Protein 2X4L (pdb70)

B-factor: mean 16.79, std 8.05, range [2.88, 61.53]

CATH classification: 3.40.50.1980 (+1 more: 3.40.50.1980)

Solvent-accessible surface area: 13478 Å² total; per-residue (Å²): 154,8,67,16,123,4,41,85,37,66,61,14,152,44,142,102,64,7,57,28,4,0,0,4,0,8,2,0,0,0,0,79,6,11,69,10,90,4,73,0,0,0,0,10,0,40,56,214,130,51,139,63,9,74,6,0,20,87,12,72,26,136,134,15,35,50,10,11,71,84,143,12,108,12,83,36,153,95,0,43,80,31,63,14,48,0,2,0,0,11,2,39,55,128,88,9,62,35,54,2,11,6,106,140,13,101,89,121,4,66,174,69,11,52,21,0,0,0,5,7,44,77,60,70,0,49,79,0,0,91,47,0,51,74,0,0,96,38,16,57,11,105,6,195,34,159,135,6,59,71,16,71,61,44,2,68,164,3,7,50,85,0,120,53,5,6,156,74,42,85,72,2,54,0,6,1,2,17,1,22,106,119,55,2,54,0,14,1,6,66,14,9,4,1,0,31,21,6,97,63,10,46,6,57,13,17,66,5,65,108,92,31,3,143,104,40,67,7,63,61,11,53,8,48,24,131,57,5,87,95,41,70,7,0,0,3,3,0,2,24,51,67,99,21,52,58,37,105,94,12,109,59,39,34,6,104,113,12,48,1,34,136,43,65,21,35,44,54,14,16,21,19,13,14,3,0,9,55,37,0,17,59,25,0,45,60,2,0,95,15,2,66,110,6,143,126,51,48

Organism: Streptomyces coelicolor (strain ATCC BAA-471 / A3(2) / M145) (NCBI:txid100226)

Sequence (298 aa):
PWSFKDDRGTTVKLDKVPANIVAFTGVAAALFDYGVEVKGVFGPTTTKDGKPDVQAGDLDVDKVTVLGNEWGKLNVEKYASLAPEVLITTTFDTAGTLWSVPEESKDKVAKLAPSVAISVFDRQLTQPLQRMWELAESLGADMKAKKVTDAKAAFDKAAARLRAAAKAKPEIRVLAGSASPDLFYVSGTNLSVDLEYFKALGVNFVEPSEDAKKATGGWFESLSWENVDKYPADVIIMDDRASTIQPADITEGTWKQLPAVKAGQVIARSPEPILSYDKCTPLLDNLAEAIENAKKVG

InterPro domains:
  IPR002491 ABC transporter periplasmic binding domain [PF01497] (86-319)
  IPR002491 ABC transporter periplasmic binding domain [PS50983] (70-346)
  IPR051313 Bacterial iron-siderophore binding [PTHR30532] (12-347)

Radius of gyration: 19.44 Å; Cα contacts (8 Å, |Δi|>4): 644; chains: 1; bounding box: 51×38×52 Å

Structure (mmCIF, N/CA/C/O backbone):
data_2X4L
#
_entry.id   2X4L
#
_cell.length_a   51.840
_cell.length_b   57.540
_cell.length_c   102.970
_cell.angle_alpha   90.00
_cell.angle_beta   90.00
_cell.angle_gamma   90.00
#
_symmetry.space_group_name_H-M   'P 21 21 21'
#
loop_
_entity.id
_entity.type
_entity.pdbx_description
1 polymer 'FERRIC-SIDEROPHORE RECEPTOR PROTEIN'
2 water water
#
loop_
_atom_site.group_PDB
_atom_site.id
_atom_site.type_symbol
_atom_site.label_atom_id
_atom_site.label_alt_id
_atom_site.label_comp_id
_atom_site.label_asym_id
_atom_site.label_entity_id
_atom_site.label_seq_id
_atom_site.pdbx_PDB_ins_code
_atom_site.Cartn_x
_atom_site.Cartn_y
_atom_site.Cartn_z
_atom_site.occupancy
_atom_site.B_iso_or_equiv
_atom_site.auth_seq_id
_atom_site.auth_comp_id
_atom_site.auth_asym_id
_atom_site.auth_atom_id
_atom_site.pdbx_PDB_model_num
ATOM 1 N N . PRO A 1 28 ? -8.046 20.551 32.850 1.00 27.66 52 PRO A N 1
ATOM 2 C CA . PRO A 1 28 ? -6.652 20.322 33.315 1.00 26.60 52 PRO A CA 1
ATOM 3 C C . PRO A 1 28 ? -5.673 20.368 32.169 1.00 22.85 52 PRO A C 1
ATOM 4 O O . PRO A 1 28 ? -6.027 20.081 31.007 1.00 24.44 52 PRO A O 1
ATOM 8 N N . TRP A 1 29 ? -4.434 20.672 32.514 1.00 19.73 53 TRP A N 1
ATOM 9 C CA . TRP A 1 29 ? -3.383 20.773 31.523 1.00 19.67 53 TRP A CA 1
AT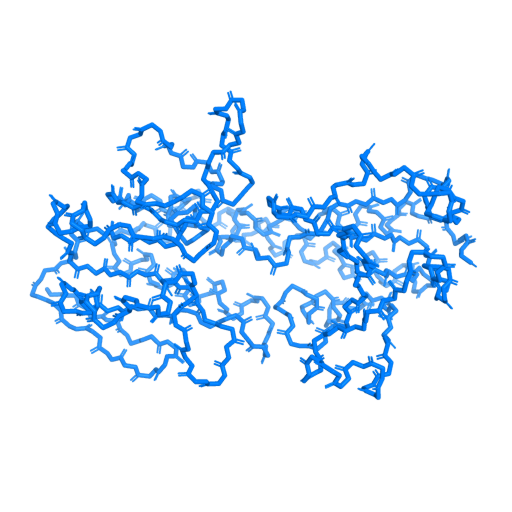OM 10 C C . TRP A 1 29 ? -2.223 19.908 31.916 1.00 19.53 53 TRP A C 1
ATOM 11 O O . TRP A 1 29 ? -1.806 19.933 33.099 1.00 21.11 53 TRP A O 1
ATOM 22 N N . SER A 1 30 ? -1.664 19.177 30.942 1.00 18.31 54 SER A N 1
ATOM 23 C CA . SER A 1 30 ? -0.532 18.277 31.201 1.00 17.97 54 SER A CA 1
ATOM 24 C C . SER A 1 30 ? 0.484 18.465 30.056 1.00 17.81 54 SER A C 1
ATOM 25 O O . SER A 1 30 ? 0.118 18.590 28.858 1.00 17.72 54 SER A O 1
ATOM 28 N N . PHE A 1 31 ? 1.770 18.459 30.372 1.00 17.30 55 PHE A N 1
ATOM 29 C CA . PHE A 1 31 ? 2.778 18.389 29.324 1.00 17.66 55 PHE A CA 1
ATOM 30 C C . PHE A 1 31 ? 4.006 17.641 29.809 1.00 17.92 55 PHE A C 1
ATOM 31 O O . PHE A 1 31 ? 4.571 17.976 30.861 1.00 17.72 55 PHE A O 1
ATOM 39 N N . LYS A 1 32 ? 4.495 16.701 29.028 1.00 18.66 56 LYS A N 1
ATOM 40 C CA . LYS A 1 32 ? 5.710 15.973 29.364 1.00 18.79 56 LYS A CA 1
ATOM 41 C C . LYS A 1 32 ? 6.860 16.624 28.550 1.00 16.66 56 LYS A C 1
ATOM 42 O O . LYS A 1 32 ? 6.823 16.594 27.331 1.00 18.24 56 LYS A O 1
ATOM 48 N N . ASP A 1 33 ? 7.824 17.229 29.220 1.00 16.89 57 ASP A N 1
ATOM 49 C CA . ASP A 1 33 ? 8.889 17.917 28.494 1.00 14.32 57 ASP A CA 1
ATOM 50 C C . ASP A 1 33 ? 10.095 17.050 28.104 1.00 16.49 57 ASP A C 1
ATOM 51 O O . ASP A 1 33 ? 10.030 15.790 28.230 1.00 16.47 57 ASP A O 1
ATOM 56 N N . ASP A 1 34 ? 11.146 17.669 27.610 1.00 16.12 58 ASP A N 1
ATOM 57 C CA . ASP A 1 34 ? 12.272 16.894 27.035 1.00 16.06 58 ASP A CA 1
ATOM 58 C C . ASP A 1 34 ? 13.288 16.451 28.063 1.00 16.28 58 ASP A C 1
ATOM 59 O O . ASP A 1 34 ? 14.345 15.803 27.692 1.00 18.67 58 ASP A O 1
ATOM 64 N N . ARG A 1 35 ? 12.998 16.737 29.339 1.00 16.92 59 ARG A N 1
ATOM 65 C CA . ARG A 1 35 ? 13.733 16.132 30.415 1.00 17.26 59 ARG A CA 1
ATOM 66 C C . ARG A 1 35 ? 12.956 14.893 30.838 1.00 17.51 59 ARG A C 1
ATOM 67 O O . ARG A 1 35 ? 13.325 14.240 31.789 1.00 20.28 59 ARG A O 1
ATOM 75 N N . GLY A 1 36 ? 11.784 14.627 30.242 1.00 18.44 60 GLY A N 1
ATOM 76 C CA . GLY A 1 36 ? 10.987 13.452 30.675 1.00 19.52 60 GLY A CA 1
ATOM 77 C C . GLY A 1 36 ? 10.058 13.734 31.887 1.00 20.84 60 GLY A C 1
ATOM 78 O O . GLY A 1 36 ? 9.397 12.815 32.433 1.00 22.90 60 GLY A O 1
ATOM 79 N N . THR A 1 37 ? 9.947 15.002 32.272 1.00 21.72 61 THR A N 1
ATOM 80 C CA . THR A 1 37 ? 9.097 15.315 33.396 1.00 23.79 61 THR A CA 1
ATOM 81 C C . THR A 1 37 ? 7.729 15.815 32.942 1.00 23.71 61 THR A C 1
ATOM 82 O O . THR A 1 37 ? 7.596 16.596 32.009 1.00 22.70 61 THR A O 1
ATOM 86 N N . THR A 1 38 ? 6.693 15.344 33.622 1.00 23.04 62 THR A N 1
ATOM 87 C CA . THR A 1 38 ? 5.335 15.669 33.244 1.00 22.74 62 THR A CA 1
ATOM 88 C C . THR A 1 38 ? 4.808 16.669 34.227 1.00 22.30 62 THR A C 1
ATOM 89 O O . THR A 1 38 ? 4.661 16.365 35.448 1.00 24.73 62 THR A O 1
ATOM 93 N N . VAL A 1 39 ? 4.490 17.844 33.728 1.00 20.02 63 VAL A N 1
ATOM 94 C CA . VAL A 1 39 ? 3.847 18.847 34.580 1.00 20.49 63 VAL A CA 1
ATOM 95 C C . VAL A 1 39 ? 2.350 18.728 34.401 1.00 19.55 63 VAL A C 1
ATOM 96 O O . VAL A 1 39 ? 1.877 18.698 33.268 1.00 20.38 63 VAL A O 1
ATOM 100 N N . LYS A 1 40 ? 1.606 18.669 35.504 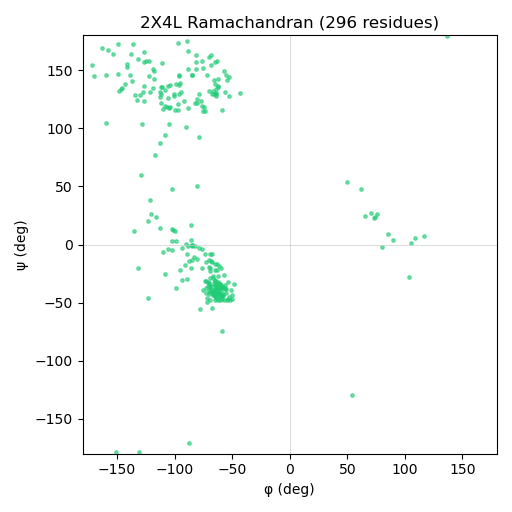1.00 20.45 64 LYS A N 1
ATOM 101 C CA . LYS A 1 40 ? 0.139 18.582 35.481 1.00 23.19 64 LYS A CA 1
ATOM 102 C C . LYS A 1 40 ? -0.442 19.681 36.336 1.00 23.98 64 LYS A C 1
ATOM 103 O O . LYS A 1 40 ? -0.134 19.746 37.531 1.00 24.40 64 LYS A O 1
ATOM 109 N N . LEU A 1 41 ? -1.306 20.528 35.765 1.00 22.68 65 LEU A N 1
ATOM 110 C CA . LEU A 1 41 ? -1.966 21.626 36.549 1.00 22.93 65 LEU A CA 1
ATOM 111 C C . LEU A 1 41 ? -3.437 21.473 36.383 1.00 25.15 65 LEU A C 1
ATOM 112 O O . LEU A 1 41 ? -3.914 20.866 35.428 1.00 23.49 65 LEU A O 1
ATOM 117 N N . ASP A 1 42 ? -4.184 22.032 37.311 1.00 25.34 66 ASP A N 1
ATOM 118 C CA . ASP A 1 42 ? -5.615 21.831 37.268 1.00 25.76 66 ASP A CA 1
ATOM 119 C C . ASP A 1 42 ? -6.233 22.702 36.179 1.00 25.45 66 ASP A C 1
ATOM 120 O O . ASP A 1 42 ? -7.382 22.461 35.758 1.00 26.57 66 ASP A O 1
ATOM 125 N N . LYS A 1 43 ? -5.513 23.750 35.756 1.00 23.63 67 LYS A N 1
ATOM 126 C CA . LYS A 1 43 ? -6.025 24.562 34.664 1.00 24.62 67 LYS A CA 1
ATOM 127 C C . LYS A 1 43 ? -4.869 24.868 33.771 1.00 23.28 67 LYS A C 1
ATOM 128 O O . LYS A 1 43 ? -3.735 24.790 34.242 1.00 23.75 67 LYS A O 1
ATOM 134 N N . VAL A 1 44 ? -5.153 25.319 32.544 1.00 23.41 68 VAL A N 1
ATOM 135 C CA . VAL A 1 44 ? -4.113 25.752 31.623 1.00 22.96 68 VAL A CA 1
ATOM 136 C C . VAL A 1 44 ? -3.471 26.996 32.217 1.00 22.75 68 VAL A C 1
ATOM 137 O O . VAL A 1 44 ? -4.179 27.947 32.585 1.00 22.46 68 VAL A O 1
ATOM 141 N N . PRO A 1 45 ? -2.127 27.035 32.317 1.00 21.45 69 PRO A N 1
ATOM 142 C CA . PRO A 1 45 ? -1.517 28.253 32.988 1.00 20.33 69 PRO A CA 1
ATOM 143 C C . PRO A 1 45 ? -1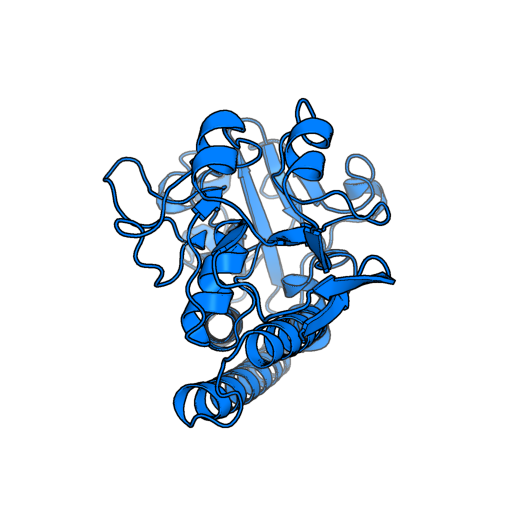.781 29.527 32.215 1.00 20.04 69 PRO A C 1
ATOM 144 O O . PRO A 1 45 ? -1.556 29.576 31.002 1.00 23.87 69 PRO A O 1
ATOM 148 N N . ALA A 1 46 ? -2.262 30.519 32.921 1.00 20.79 70 ALA A N 1
ATOM 149 C CA . ALA A 1 46 ? -2.539 31.815 32.434 1.00 21.83 70 ALA A CA 1
ATOM 150 C C . ALA A 1 46 ? -1.273 32.660 32.587 1.00 19.41 70 ALA A C 1
ATOM 151 O O . ALA A 1 46 ? -1.099 33.617 31.818 1.00 21.09 70 ALA A O 1
ATOM 153 N N . ASN A 1 47 ? -0.430 32.362 33.605 1.00 13.51 71 ASN A N 1
ATOM 154 C CA . ASN A 1 47 ? 0.769 33.259 33.899 1.00 12.50 71 ASN A CA 1
ATOM 155 C C . ASN A 1 47 ? 2.032 32.519 33.588 1.00 12.03 71 ASN A C 1
ATOM 156 O O . ASN A 1 47 ? 2.630 31.863 34.458 1.00 13.99 71 ASN A O 1
ATOM 161 N N . ILE A 1 48 ? 2.466 32.605 32.333 1.00 10.41 72 ILE A N 1
ATOM 162 C CA . ILE A 1 48 ? 3.589 31.894 31.835 1.00 11.36 72 ILE A CA 1
ATOM 163 C C . ILE A 1 48 ? 4.807 32.833 31.895 1.00 9.47 72 ILE A C 1
ATOM 164 O O . ILE A 1 48 ? 4.691 34.034 31.552 1.00 10.85 72 ILE A O 1
ATOM 169 N N . VAL A 1 49 ? 5.927 32.300 32.330 1.00 9.71 73 VAL A N 1
ATOM 170 C CA . VAL A 1 49 ? 7.198 33.014 32.192 1.00 9.84 73 VAL A CA 1
ATOM 171 C C . VAL A 1 49 ? 8.117 32.207 31.340 1.00 10.09 73 VAL A C 1
ATOM 172 O O . VAL A 1 49 ? 8.173 30.990 31.498 1.00 11.66 73 VAL A O 1
ATOM 176 N N . ALA A 1 50 ? 8.775 32.839 30.398 1.00 8.71 74 ALA A N 1
ATOM 177 C CA . ALA A 1 50 ? 9.623 32.065 29.485 1.00 9.43 74 ALA A CA 1
ATOM 178 C C . ALA A 1 50 ? 10.933 32.763 29.132 1.00 8.39 74 ALA A C 1
ATOM 179 O O . ALA A 1 50 ? 10.991 34.010 29.092 1.00 10.06 74 ALA A O 1
ATOM 181 N N . PHE A 1 51 ? 11.936 31.996 28.759 1.00 7.87 75 PHE A N 1
ATOM 182 C CA . PHE A 1 51 ? 13.112 32.551 28.148 1.00 7.24 75 PHE A CA 1
ATOM 183 C C . PHE A 1 51 ? 12.601 33.377 26.935 1.00 8.31 75 PHE A C 1
ATOM 184 O O . PHE A 1 51 ? 11.678 32.954 26.239 1.00 9.27 75 PHE A O 1
ATOM 192 N N . THR A 1 52 ? 13.262 34.535 26.714 1.00 8.23 76 THR A N 1
ATOM 193 C CA . THR A 1 52 ? 12.751 35.421 25.674 1.00 8.29 76 THR A CA 1
ATOM 194 C C . THR A 1 52 ? 12.502 34.662 24.354 1.00 9.03 76 THR A C 1
ATOM 195 O O . THR A 1 52 ? 11.484 34.872 23.712 1.00 8.58 76 THR A O 1
ATOM 199 N N . GLY A 1 53 ? 13.465 33.824 23.910 1.00 7.42 77 GLY A N 1
ATOM 200 C CA . GLY A 1 53 ? 13.307 33.149 22.595 1.00 8.08 77 GLY A CA 1
ATOM 201 C C . GLY A 1 53 ? 12.137 32.185 22.594 1.00 8.85 77 GLY A C 1
ATOM 202 O O . GLY A 1 53 ? 11.558 31.944 21.501 1.00 10.06 77 GLY A O 1
ATOM 203 N N . VAL A 1 54 ? 11.838 31.581 23.726 1.00 7.90 78 VAL A N 1
ATOM 204 C CA . VAL A 1 54 ? 10.667 30.694 23.841 1.00 8.79 78 VAL A CA 1
ATOM 205 C C . VAL A 1 54 ? 9.375 31.511 23.847 1.00 9.91 78 VAL A C 1
ATOM 206 O O . VAL A 1 54 ? 8.395 31.235 23.110 1.00 10.26 78 VAL A O 1
ATOM 210 N N . ALA A 1 55 ? 9.373 32.656 24.573 1.00 10.14 79 ALA A N 1
ATOM 211 C CA . ALA A 1 55 ? 8.175 33.568 24.485 1.00 10.01 79 ALA A CA 1
ATOM 212 C C . ALA A 1 55 ? 7.965 34.016 23.042 1.00 10.42 79 ALA A C 1
ATOM 213 O O . ALA A 1 55 ? 6.800 34.118 22.592 1.00 11.21 79 ALA A O 1
ATOM 215 N N . ALA A 1 56 ? 9.055 34.275 22.293 1.00 9.03 80 ALA A N 1
ATOM 216 C CA . ALA A 1 56 ? 8.924 34.757 20.909 1.00 10.38 80 ALA A CA 1
ATOM 217 C C . ALA A 1 56 ? 8.213 33.670 20.085 1.00 11.07 80 ALA A C 1
ATOM 218 O O . ALA A 1 56 ? 7.311 33.960 19.223 1.00 11.83 80 ALA A O 1
ATOM 220 N N . ALA A 1 57 ? 8.610 32.406 20.327 1.00 11.49 81 ALA A N 1
ATOM 221 C CA . ALA A 1 57 ? 7.954 31.277 19.573 1.00 11.18 81 ALA A CA 1
ATOM 222 C C . ALA A 1 57 ? 6.479 31.148 19.936 1.00 12.34 81 ALA A C 1
ATOM 223 O O . ALA A 1 57 ? 5.615 31.069 19.024 1.00 13.17 81 ALA A O 1
ATOM 225 N N . LEU A 1 58 ? 6.208 31.167 21.232 1.00 11.30 82 LEU A N 1
ATOM 226 C CA . LEU A 1 58 ? 4.812 31.023 21.670 1.00 12.95 82 LEU A CA 1
ATOM 227 C C . LEU A 1 58 ? 3.966 32.177 21.125 1.00 14.75 82 LEU A C 1
ATOM 228 O O . LEU A 1 58 ? 2.801 31.922 20.724 1.00 15.20 82 LEU A O 1
ATOM 233 N N . PHE A 1 59 ? 4.509 33.404 21.053 1.00 13.83 83 PHE A N 1
ATOM 234 C CA . PHE A 1 59 ? 3.785 34.544 20.487 1.00 13.63 83 PHE A CA 1
ATOM 235 C C . PHE A 1 59 ? 3.289 34.239 19.052 1.00 15.07 83 PHE A C 1
ATOM 236 O O . PHE A 1 59 ? 2.134 34.645 18.682 1.00 16.51 83 PHE A O 1
ATOM 244 N N . ASP A 1 60 ? 4.131 33.596 18.233 1.00 14.79 84 ASP A N 1
ATOM 245 C CA . ASP A 1 60 ? 3.710 33.317 16.852 1.00 14.74 84 ASP A CA 1
ATOM 246 C C . ASP A 1 60 ? 2.562 32.286 16.744 1.00 17.08 84 ASP A C 1
ATOM 247 O O . ASP A 1 60 ? 1.953 32.112 15.657 1.00 18.48 84 ASP A O 1
ATOM 252 N N . TYR A 1 61 ? 2.330 31.570 17.848 1.00 16.09 85 TYR A N 1
ATOM 253 C CA . TYR A 1 61 ? 1.145 30.686 17.951 1.00 17.92 85 TYR A CA 1
ATOM 254 C C . TYR A 1 61 ? 0.052 31.302 18.784 1.00 19.66 85 TYR A C 1
ATOM 255 O O . TYR A 1 61 ? -0.837 30.590 19.162 1.00 22.43 85 TYR A O 1
ATOM 264 N N . GLY A 1 62 ? 0.141 32.599 19.078 1.00 19.16 86 GLY A N 1
ATOM 265 C CA . GLY A 1 62 ? -0.898 33.315 19.800 1.00 20.14 86 GLY A CA 1
ATOM 266 C C . GLY A 1 62 ? -1.015 32.955 21.246 1.00 19.68 86 GLY A C 1
ATOM 267 O O . GLY A 1 62 ? -2.103 33.194 21.827 1.00 20.50 86 GLY A O 1
ATOM 268 N N . VAL A 1 63 ? 0.103 32.513 21.851 1.00 17.92 87 VAL A N 1
ATOM 269 C CA . VAL A 1 63 ? 0.116 32.244 23.303 1.00 17.51 87 VAL A CA 1
ATOM 270 C C . VAL A 1 63 ? 0.902 33.359 23.965 1.00 18.24 87 VAL A C 1
ATOM 271 O O . VAL A 1 63 ? 2.061 33.528 23.662 1.00 19.77 87 VAL A O 1
ATOM 275 N N . GLU A 1 64 ? 0.227 34.113 24.838 1.00 20.37 88 GLU A N 1
ATOM 276 C CA . GLU A 1 64 ? 0.887 35.220 25.506 1.00 20.97 88 GLU A CA 1
ATOM 277 C C . GLU A 1 64 ? 1.635 34.760 26.730 1.00 18.08 88 GLU A C 1
ATOM 278 O O . GLU A 1 64 ? 1.217 33.847 27.431 1.00 18.85 88 GLU A O 1
ATOM 284 N N . VAL A 1 65 ? 2.765 35.393 27.013 1.00 14.29 89 VAL A N 1
ATOM 285 C CA . VAL A 1 65 ? 3.458 35.208 28.292 1.00 14.48 89 VAL A CA 1
ATOM 286 C C . VAL A 1 65 ? 3.384 36.494 29.155 1.00 14.06 89 VAL A C 1
ATOM 287 O O . VAL A 1 65 ? 3.112 37.636 28.642 1.00 17.38 89 VAL A O 1
ATOM 291 N N . LYS A 1 66 ? 3.526 36.316 30.469 1.00 11.99 90 LYS A N 1
ATOM 292 C CA . LYS A 1 66 ? 3.529 37.485 31.359 1.00 12.68 90 LYS A CA 1
ATOM 293 C C . LYS A 1 66 ? 4.943 38.000 31.638 1.00 12.31 90 LYS A C 1
ATOM 294 O O . LYS A 1 66 ? 5.117 39.227 31.833 1.00 13.99 90 LYS A O 1
ATOM 300 N N . GLY A 1 67 ? 5.955 37.108 31.645 1.00 11.33 91 GLY A N 1
ATOM 301 C CA . GLY A 1 67 ? 7.316 37.590 31.931 1.00 9.68 91 GLY A CA 1
ATOM 302 C C . GLY A 1 67 ? 8.302 36.852 31.031 1.00 10.66 91 GLY A C 1
ATOM 303 O O . GLY A 1 67 ? 8.013 35.738 30.575 1.00 10.60 91 GLY A O 1
ATOM 304 N N . VAL A 1 68 ? 9.410 37.541 30.768 1.00 9.12 92 VAL A N 1
ATOM 305 C CA . VAL A 1 68 ? 10.479 36.954 29.957 1.00 9.14 92 VAL A CA 1
ATOM 306 C C . VAL A 1 68 ? 11.798 37.169 30.682 1.00 8.11 92 VAL A C 1
ATOM 307 O O . VAL A 1 68 ? 11.961 38.088 31.475 1.00 9.73 92 VAL A O 1
ATOM 311 N N . PHE A 1 69 ? 12.795 36.351 30.309 1.00 7.83 93 PHE A N 1
ATOM 312 C CA . PHE A 1 69 ? 14.171 36.572 30.727 1.00 8.17 93 PHE A CA 1
ATOM 313 C C . PHE A 1 69 ? 15.082 36.138 29.593 1.00 7.85 93 PHE A C 1
ATOM 314 O O . PHE A 1 69 ? 14.936 35.079 28.980 1.00 8.96 93 PHE A O 1
ATOM 322 N N . GLY A 1 70 ? 16.070 37.021 29.331 1.00 7.55 94 GLY A N 1
ATOM 323 C CA . GLY A 1 70 ? 17.002 36.772 28.215 1.00 7.50 94 GLY A CA 1
ATOM 324 C C . GLY A 1 70 ? 17.184 38.083 27.486 1.00 10.12 94 GLY A C 1
ATOM 325 O O . GLY A 1 70 ? 16.635 39.108 27.830 1.00 10.13 94 GLY A O 1
ATOM 326 N N . PRO A 1 71 ? 18.021 38.035 26.439 1.00 8.11 95 PRO A N 1
ATOM 327 C CA . PRO A 1 71 ? 18.188 39.225 25.613 1.00 9.06 95 PRO A CA 1
ATOM 328 C C . PRO A 1 71 ? 16.849 39.620 25.035 1.00 9.74 95 PRO A C 1
ATOM 329 O O . PRO A 1 71 ? 16.281 38.888 24.246 1.00 11.73 95 PRO A O 1
ATOM 333 N N . THR A 1 72 ? 16.335 40.814 25.430 1.00 9.34 96 THR A N 1
ATOM 334 C CA . THR A 1 72 ? 14.968 41.199 25.090 1.00 8.43 96 THR A CA 1
ATOM 335 C C . THR A 1 72 ? 14.885 42.505 24.332 1.00 9.62 96 THR A C 1
ATOM 336 O O . THR A 1 72 ? 14.135 42.599 23.363 1.00 10.79 96 THR A O 1
ATOM 340 N N . THR A 1 73 ? 15.635 43.536 24.835 1.00 10.81 97 THR A N 1
ATOM 341 C CA . THR A 1 73 ? 15.710 44.780 24.079 1.00 11.41 97 THR A CA 1
ATOM 342 C C . THR A 1 73 ? 17.166 45.133 23.877 1.00 12.78 97 THR A C 1
ATOM 343 O O . THR A 1 73 ? 18.076 44.673 24.603 1.00 12.92 97 THR A O 1
ATOM 347 N N . THR A 1 74 ? 17.387 45.913 22.854 1.00 15.90 98 THR A N 1
ATOM 348 C CA . THR A 1 74 ? 18.709 46.477 22.566 1.00 17.69 98 THR A CA 1
ATOM 349 C C . THR A 1 74 ? 18.849 47.803 23.301 1.00 18.03 98 THR A C 1
ATOM 350 O O . THR A 1 74 ? 17.892 48.379 23.902 1.00 17.82 98 THR A O 1
ATOM 354 N N . LYS A 1 75 ? 20.038 48.386 23.226 1.00 21.03 99 LYS A N 1
ATOM 355 C CA . LYS A 1 75 ? 20.267 49.677 23.883 1.00 24.28 99 LYS A CA 1
ATOM 356 C C . LYS A 1 75 ? 19.475 50.857 23.335 1.00 24.68 99 LYS A C 1
ATOM 357 O O . LYS A 1 75 ? 19.312 51.924 24.008 1.00 25.76 99 LYS A O 1
ATOM 363 N N . ASP A 1 76 ? 18.947 50.684 22.133 1.00 23.55 100 ASP A N 1
ATOM 364 C CA . ASP A 1 76 ? 18.037 51.680 21.559 1.00 24.74 100 ASP A CA 1
ATOM 365 C C . ASP A 1 76 ? 16.607 51.437 21.940 1.00 22.76 100 ASP A C 1
ATOM 366 O O . ASP A 1 76 ? 15.705 52.164 21.487 1.00 23.99 100 ASP A O 1
ATOM 371 N N . GLY A 1 77 ? 16.374 50.376 22.701 1.00 20.20 101 GLY A N 1
ATOM 372 C CA . GLY A 1 77 ? 15.046 50.126 23.215 1.00 20.62 101 GLY A CA 1
ATOM 373 C C . GLY A 1 77 ? 14.300 49.268 22.199 1.00 19.82 101 GLY A C 1
ATOM 374 O O . GLY A 1 77 ? 13.153 48.940 22.459 1.00 23.05 101 GLY A O 1
ATOM 375 N N . LYS A 1 78 ? 14.962 48.838 21.122 1.00 19.64 102 LYS A N 1
ATOM 376 C CA . LYS A 1 78 ? 14.272 47.979 20.110 1.00 17.52 102 LYS A CA 1
ATOM 377 C C . LYS A 1 78 ? 14.248 46.538 20.545 1.00 16.01 102 LYS A C 1
ATOM 378 O O . LYS A 1 78 ? 15.090 46.115 21.298 1.00 14.67 102 LYS A O 1
ATOM 384 N N . PRO A 1 79 ? 13.308 45.751 20.036 1.00 12.61 103 PRO A N 1
ATOM 385 C CA . PRO A 1 79 ? 13.354 44.295 20.355 1.00 13.99 103 PRO A CA 1
ATOM 386 C C . PRO A 1 79 ? 14.609 43.641 19.846 1.00 12.43 103 PRO A C 1
ATOM 387 O O . PRO A 1 79 ? 15.069 43.857 18.711 1.00 13.82 103 PRO A O 1
ATOM 391 N N . ASP A 1 80 ? 15.190 42.798 20.706 1.00 11.33 104 ASP A N 1
ATOM 392 C CA . ASP A 1 80 ? 16.330 41.953 20.349 1.00 11.01 104 ASP A CA 1
ATOM 393 C C . ASP A 1 80 ? 15.868 40.949 19.287 1.00 10.56 104 ASP A C 1
ATOM 394 O O . ASP A 1 80 ? 14.685 40.625 19.268 1.00 10.09 104 ASP A O 1
ATOM 399 N N . VAL A 1 81 ? 16.802 40.418 18.509 1.00 10.52 105 VAL A N 1
ATOM 400 C CA . VAL A 1 81 ? 16.421 39.365 17.568 1.00 10.56 105 VAL A CA 1
ATOM 401 C C . VAL A 1 81 ? 15.753 38.211 18.252 1.00 10.50 105 VAL A C 1
ATOM 402 O O . VAL A 1 81 ? 14.751 37.657 17.703 1.00 11.94 105 VAL A O 1
ATOM 406 N N . GLN A 1 82 ? 16.136 37.841 19.504 1.00 9.05 106 GLN A N 1
ATOM 407 C CA . GLN A 1 82 ? 15.485 36.699 20.153 1.00 8.97 106 GLN A CA 1
ATOM 408 C C . GLN A 1 82 ? 14.106 36.987 20.687 1.00 10.23 106 GLN A C 1
ATOM 409 O O . GLN A 1 82 ? 13.429 36.088 21.085 1.00 11.16 106 GLN A O 1
ATOM 415 N N . ALA A 1 83 ? 13.654 38.246 20.595 1.00 8.51 107 ALA A N 1
ATOM 416 C CA . ALA A 1 83 ? 12.310 38.564 21.040 1.00 10.33 107 ALA A CA 1
ATOM 417 C C . ALA A 1 83 ? 11.302 38.382 19.871 1.00 9.81 107 ALA A C 1
ATOM 418 O O . ALA A 1 83 ? 10.134 38.496 20.063 1.00 12.15 107 ALA A O 1
ATOM 420 N N . GLY A 1 84 ? 11.765 38.152 18.645 1.00 10.98 108 GLY A N 1
ATOM 421 C CA . GLY A 1 84 ? 10.794 37.937 17.507 1.00 11.65 108 GLY A CA 1
ATOM 422 C C . GLY A 1 84 ? 9.833 39.105 17.459 1.00 11.49 108 GLY A C 1
ATOM 423 O O . GLY A 1 84 ? 10.264 40.283 17.451 1.00 12.69 108 GLY A O 1
ATOM 424 N N . ASP A 1 85 ? 8.573 38.731 17.422 1.00 11.94 109 ASP A N 1
ATOM 425 C CA . ASP A 1 85 ? 7.515 39.741 17.252 1.00 12.73 109 ASP A CA 1
ATOM 426 C C . ASP A 1 85 ? 6.845 40.043 18.590 1.00 13.53 109 ASP A C 1
ATOM 427 O O . ASP A 1 85 ? 5.839 40.728 18.568 1.00 15.47 109 ASP A O 1
ATOM 432 N N . LEU A 1 86 ? 7.411 39.600 19.738 1.00 12.97 110 LEU A N 1
ATOM 433 C CA . LEU A 1 86 ? 6.816 39.811 21.032 1.00 15.54 110 LEU A CA 1
ATOM 434 C C . LEU A 1 86 ? 6.566 41.290 21.262 1.00 13.62 110 LEU A C 1
ATOM 435 O O . LEU A 1 86 ? 7.327 42.166 20.804 1.00 15.59 110 LEU A O 1
ATOM 440 N N . ASP A 1 87 ? 5.478 41.607 21.981 1.00 13.65 111 ASP A N 1
ATOM 441 C CA . ASP A 1 87 ? 5.293 42.960 22.506 1.00 14.03 111 ASP A CA 1
ATOM 442 C C . ASP A 1 87 ? 6.126 43.133 23.743 1.00 13.20 111 ASP A C 1
ATOM 443 O O . ASP A 1 87 ? 5.716 42.785 24.861 1.00 13.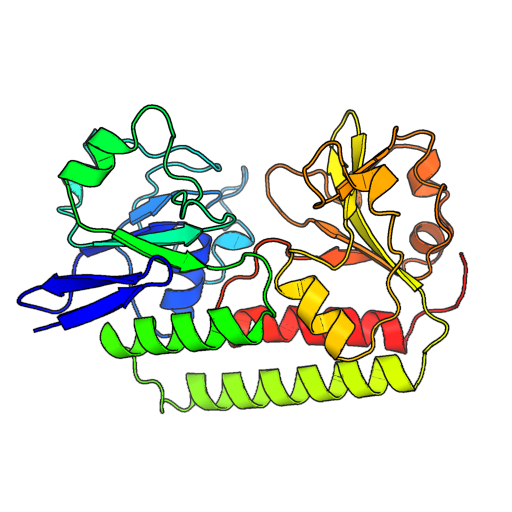63 111 ASP A O 1
ATOM 448 N N . VAL A 1 88 ? 7.325 43.624 23.524 1.00 13.06 112 VAL A N 1
ATOM 449 C CA . VAL A 1 88 ? 8.312 43.708 24.632 1.00 14.17 112 VAL A CA 1
ATOM 450 C C . VAL A 1 88 ? 7.926 44.751 25.674 1.00 15.07 112 VAL A C 1
ATOM 451 O O . VAL A 1 88 ? 8.379 44.662 26.833 1.00 13.13 112 VAL A O 1
ATOM 455 N N . ASP A 1 89 ? 7.063 45.719 25.332 1.00 14.19 113 ASP A N 1
ATOM 456 C CA . ASP A 1 89 ? 6.577 46.684 26.336 1.00 14.98 113 ASP A CA 1
ATOM 457 C C . ASP A 1 89 ? 5.592 45.971 27.260 1.00 14.16 113 ASP A C 1
ATOM 458 O O . ASP A 1 89 ? 5.519 46.336 28.440 1.00 14.72 113 ASP A O 1
ATOM 463 N N . LYS A 1 90 ? 4.750 45.051 26.748 1.00 12.97 114 LYS A N 1
ATOM 464 C CA . LYS A 1 90 ? 3.705 44.478 27.597 1.00 12.75 114 LYS A CA 1
ATOM 465 C C . LYS A 1 90 ? 4.220 43.478 28.586 1.00 12.84 114 LYS A C 1
ATOM 466 O O . LYS A 1 90 ? 3.757 43.448 29.762 1.00 15.69 114 LYS A O 1
ATOM 472 N N . VAL A 1 91 ? 5.164 42.683 28.160 1.00 11.32 115 VAL A N 1
ATOM 473 C CA . VAL A 1 91 ? 5.658 41.647 29.074 1.00 9.69 115 VAL A CA 1
ATOM 474 C C . VAL A 1 91 ? 6.575 42.262 30.110 1.00 10.76 115 VAL A C 1
ATOM 475 O O . VAL A 1 91 ? 7.049 43.369 29.926 1.00 12.87 115 VAL A O 1
ATOM 479 N N . THR A 1 92 ? 6.741 41.584 31.242 1.00 9.67 116 THR A N 1
ATOM 480 C CA . THR A 1 92 ? 7.688 42.067 32.240 1.00 9.63 116 THR A CA 1
ATOM 481 C C . THR A 1 92 ? 9.038 41.411 31.963 1.00 10.00 116 THR A C 1
ATOM 482 O O . THR A 1 92 ? 9.120 40.195 31.943 1.00 10.19 116 THR A O 1
ATOM 486 N N . VAL A 1 93 ? 10.078 42.227 31.773 1.00 9.87 117 VAL A N 1
ATOM 487 C CA . VAL A 1 93 ? 11.382 41.727 31.537 1.00 9.20 117 VAL A CA 1
ATOM 488 C C . VAL A 1 93 ? 12.062 41.532 32.917 1.00 9.08 117 VAL A C 1
ATOM 489 O O . VAL A 1 93 ? 12.291 42.487 33.677 1.00 12.16 117 VAL A O 1
ATOM 493 N N . LEU A 1 94 ? 12.398 40.247 33.203 1.00 9.74 118 LEU A N 1
ATOM 494 C CA . LEU A 1 94 ? 12.966 39.860 34.474 1.00 8.35 118 LEU A CA 1
ATOM 495 C C . LEU A 1 94 ? 14.476 39.920 34.434 1.00 9.86 118 LEU A C 1
ATOM 496 O O . LEU A 1 94 ? 15.133 39.893 35.496 1.00 11.73 118 LEU A O 1
ATOM 501 N N . GLY A 1 95 ? 15.042 39.938 33.226 1.00 10.37 119 GLY A N 1
ATOM 502 C CA . GLY A 1 95 ? 16.481 39.980 33.015 1.00 10.57 119 GLY A CA 1
ATOM 503 C C . GLY A 1 95 ? 16.607 40.241 31.493 1.00 9.35 119 GLY A C 1
ATOM 504 O O . GLY A 1 95 ? 15.796 39.684 30.727 1.00 9.99 119 GLY A O 1
ATOM 505 N N . ASN A 1 96 ? 17.630 41.006 31.110 1.00 10.04 120 ASN A N 1
ATOM 506 C CA . ASN A 1 96 ? 17.730 41.520 29.714 1.00 8.56 120 ASN A CA 1
ATOM 507 C C . ASN A 1 96 ? 19.006 41.055 29.039 1.00 10.86 120 ASN A C 1
ATOM 508 O O . ASN A 1 96 ? 19.531 41.743 28.116 1.00 13.39 120 ASN A O 1
ATOM 513 N N . GLU A 1 97 ? 19.514 39.917 29.511 1.00 10.91 121 GLU A N 1
ATOM 514 C CA . GLU A 1 97 ? 20.722 39.265 28.986 1.00 12.28 121 GLU A CA 1
ATOM 515 C C . GLU A 1 97 ? 20.571 37.794 29.433 1.00 10.34 121 GLU A C 1
ATOM 516 O O . GLU A 1 97 ? 19.716 37.489 30.303 1.00 10.81 121 GLU A O 1
ATOM 522 N N . TRP A 1 98 ? 21.414 36.934 28.851 1.00 11.25 122 TRP A N 1
ATOM 523 C CA . TRP A 1 98 ? 21.428 35.547 29.309 1.00 9.31 122 TRP A CA 1
ATOM 524 C C . TRP A 1 98 ? 21.856 35.449 30.794 1.00 10.25 122 TRP A C 1
ATOM 525 O O . TRP A 1 98 ? 22.702 36.221 31.317 1.00 12.29 122 TRP A O 1
ATOM 536 N N . GLY A 1 99 ? 21.217 34.523 31.505 1.00 9.45 123 GLY A N 1
ATOM 537 C CA . GLY A 1 99 ? 21.614 34.208 32.872 1.00 11.28 123 GLY A CA 1
ATOM 538 C C . GLY A 1 99 ? 21.221 35.191 33.929 1.00 12.15 123 GLY A C 1
ATOM 539 O O . GLY A 1 99 ? 21.873 35.336 34.968 1.00 15.02 123 GLY A O 1
ATOM 540 N N . LYS A 1 100 ? 20.150 35.930 33.677 1.00 11.34 124 LYS A N 1
ATOM 541 C CA . LYS A 1 100 ? 19.674 36.947 34.625 1.00 10.40 124 LYS A CA 1
ATOM 542 C C . LYS A 1 100 ? 18.153 36.848 34.791 1.00 10.66 124 LYS A C 1
ATOM 543 O O . LYS A 1 100 ? 17.410 36.761 33.814 1.00 12.54 124 LYS A O 1
ATOM 549 N N . LEU A 1 101 ? 17.724 36.786 36.042 1.00 10.17 125 LEU A N 1
ATOM 550 C CA . LEU A 1 101 ? 16.267 36.581 36.306 1.00 9.53 125 LEU A CA 1
ATOM 551 C C . LEU A 1 101 ? 15.969 37.046 37.719 1.00 10.53 125 LEU A C 1
ATOM 552 O O . LEU A 1 101 ? 16.451 36.423 38.697 1.00 13.48 125 LEU A O 1
ATOM 557 N N . ASN A 1 102 ? 15.345 38.212 37.903 1.00 10.43 126 ASN A N 1
ATOM 558 C CA . ASN A 1 102 ? 15.160 38.720 39.243 1.00 12.43 126 ASN A CA 1
ATOM 559 C C . ASN A 1 102 ? 14.057 37.931 39.967 1.00 11.43 126 ASN A C 1
ATOM 560 O O . ASN A 1 102 ? 12.925 37.851 39.495 1.00 12.08 126 ASN A O 1
ATOM 565 N N . VAL A 1 103 ? 14.408 37.260 41.079 1.00 11.97 127 VAL A N 1
ATOM 566 C CA . VAL A 1 103 ? 13.419 36.310 41.689 1.00 12.96 127 VAL A CA 1
ATOM 567 C C . VAL A 1 103 ? 12.272 37.014 42.335 1.00 12.66 127 VAL A C 1
ATOM 568 O O . VAL A 1 103 ? 11.135 36.491 42.242 1.00 11.33 127 VAL A O 1
ATOM 572 N N . GLU A 1 104 ? 12.528 38.180 42.961 1.00 13.99 128 GLU A N 1
ATOM 573 C CA . GLU A 1 104 ? 11.426 38.900 43.603 1.00 13.70 128 GLU A CA 1
ATOM 574 C C . GLU A 1 104 ? 10.419 39.358 42.550 1.00 11.79 128 GLU A C 1
ATOM 575 O O . GLU A 1 104 ? 9.214 39.247 42.775 1.00 13.41 128 GLU A O 1
ATOM 581 N N . LYS A 1 105 ? 10.906 39.886 41.425 1.00 11.77 129 LYS A N 1
ATOM 582 C CA . LYS A 1 105 ? 9.978 40.357 40.406 1.00 11.78 129 LYS A CA 1
ATOM 583 C C . LYS A 1 105 ? 9.315 39.157 39.754 1.00 10.17 129 LYS A C 1
ATOM 584 O O . LYS A 1 105 ? 8.119 39.233 39.336 1.00 12.05 129 LYS A O 1
ATOM 590 N N . TYR A 1 106 ? 10.013 37.980 39.625 1.00 10.31 130 TYR A N 1
ATOM 591 C CA . TYR A 1 106 ? 9.361 36.796 39.093 1.00 9.18 130 TYR A CA 1
ATOM 592 C C . TYR A 1 106 ? 8.151 36.395 40.005 1.00 9.48 130 TYR A C 1
ATOM 593 O O . TYR A 1 106 ? 7.111 36.096 39.481 1.00 10.69 130 TYR A O 1
ATOM 602 N N . ALA A 1 107 ? 8.396 36.364 41.332 1.00 10.44 131 ALA A N 1
ATOM 603 C CA . ALA A 1 107 ? 7.300 36.033 42.231 1.00 11.82 131 ALA A CA 1
ATOM 604 C C . ALA A 1 107 ? 6.100 36.950 42.062 1.00 11.40 131 ALA A C 1
ATOM 605 O O . ALA A 1 107 ? 4.949 36.486 42.169 1.00 11.68 131 ALA A O 1
ATOM 607 N N . SER A 1 108 ? 6.378 38.243 41.812 1.00 11.36 132 SER A N 1
ATOM 608 C CA . SER A 1 108 ? 5.313 39.236 41.659 1.00 11.89 132 SER A CA 1
ATOM 609 C C . SER A 1 108 ? 4.375 38.933 40.472 1.00 11.49 132 SER A C 1
ATOM 610 O O . SER A 1 108 ? 3.241 39.465 40.424 1.00 14.28 132 SER A O 1
ATOM 613 N N . LEU A 1 109 ? 4.804 38.084 39.518 1.00 10.43 133 LEU A N 1
ATOM 614 C CA . LEU A 1 109 ? 3.971 37.721 38.361 1.00 11.57 133 LEU A CA 1
ATOM 615 C C . LEU A 1 109 ? 3.056 36.600 38.688 1.00 12.20 133 LEU A C 1
ATOM 616 O O . LEU A 1 109 ? 2.306 36.200 37.795 1.00 12.76 133 LEU A O 1
ATOM 621 N N . ALA A 1 110 ? 3.076 36.037 39.915 1.00 11.26 134 ALA A N 1
ATOM 622 C CA . ALA A 1 110 ? 2.270 34.863 40.228 1.00 11.30 134 ALA A CA 1
ATOM 623 C C . ALA A 1 110 ? 2.422 33.746 39.189 1.00 11.36 134 ALA A C 1
ATOM 624 O O . ALA A 1 110 ? 1.493 33.279 38.551 1.00 11.99 134 ALA A O 1
ATOM 626 N N . PRO A 1 111 ? 3.666 33.346 38.926 1.00 10.97 135 PRO A N 1
ATOM 627 C CA . PRO A 1 111 ? 3.949 32.466 37.812 1.00 11.12 135 PRO A CA 1
ATOM 628 C C . PRO A 1 111 ? 3.341 31.089 37.996 1.00 10.22 135 PRO A C 1
ATOM 629 O O . PRO A 1 111 ? 3.334 30.525 39.120 1.00 12.06 135 PRO A O 1
ATOM 633 N N . GLU A 1 112 ? 2.848 30.522 36.908 1.00 10.67 136 GLU A N 1
ATOM 634 C CA . GLU A 1 112 ? 2.226 29.170 36.904 1.00 11.13 136 GLU A CA 1
ATOM 635 C C . GLU A 1 112 ? 3.110 28.127 36.206 1.00 13.12 136 GLU A C 1
ATOM 636 O O . GLU A 1 112 ? 3.032 26.945 36.476 1.00 12.75 136 GLU A O 1
ATOM 642 N N . VAL A 1 113 ? 3.970 28.564 35.292 1.00 10.59 137 VAL A N 1
ATOM 643 C CA . VAL A 1 113 ? 4.947 27.649 34.658 1.00 12.54 137 VAL A CA 1
ATOM 644 C C . VAL A 1 113 ? 6.035 28.550 34.110 1.00 10.42 137 VAL A C 1
ATOM 645 O O . VAL A 1 113 ? 5.802 29.662 33.644 1.00 11.09 137 VAL A O 1
ATOM 649 N N . LEU A 1 114 ? 7.247 28.029 34.161 1.00 9.37 138 LEU A N 1
ATOM 650 C CA . LEU A 1 114 ? 8.449 28.625 33.496 1.00 9.50 138 LEU A CA 1
ATOM 651 C C . LEU A 1 114 ? 8.848 27.703 32.344 1.00 9.92 138 LEU A C 1
ATOM 652 O O . LEU A 1 114 ? 8.893 26.469 32.462 1.00 10.63 138 LEU A O 1
ATOM 657 N N . ILE A 1 115 ? 9.145 28.314 31.202 1.00 10.54 139 ILE A N 1
ATOM 658 C CA . ILE A 1 115 ? 9.421 27.505 29.972 1.00 9.17 139 ILE A CA 1
ATOM 659 C C . ILE A 1 115 ? 10.747 28.017 29.372 1.00 10.33 139 ILE A C 1
ATOM 660 O O . ILE A 1 115 ? 10.871 29.235 29.132 1.00 10.64 139 ILE A O 1
ATOM 665 N N . THR A 1 116 ? 11.658 27.126 29.101 1.00 9.69 140 THR A N 1
ATOM 666 C CA . THR A 1 116 ? 12.890 27.504 28.432 1.00 8.22 140 THR A CA 1
ATOM 667 C C . THR A 1 116 ? 13.426 26.359 27.619 1.00 11.27 140 THR A C 1
ATOM 668 O O . THR A 1 116 ? 12.777 25.272 27.546 1.00 11.97 140 THR A O 1
ATOM 672 N N . THR A 1 117 ? 14.559 26.561 26.992 1.00 9.24 141 THR A N 1
ATOM 673 C CA . THR A 1 117 ? 15.211 25.521 26.255 1.00 11.19 141 THR A CA 1
ATOM 674 C C . THR A 1 117 ? 16.271 24.887 27.125 1.00 11.91 141 THR A C 1
ATOM 675 O O . THR A 1 117 ? 16.537 25.292 28.255 1.00 10.80 141 THR A O 1
ATOM 679 N N . THR A 1 118 ? 16.858 23.805 26.597 1.00 11.04 142 THR A N 1
ATOM 680 C CA . THR A 1 118 ? 17.988 23.155 27.299 1.00 10.53 142 THR A CA 1
ATOM 681 C C . THR A 1 118 ? 19.036 22.642 26.281 1.00 10.30 142 THR A C 1
ATOM 682 O O . THR A 1 118 ? 18.638 22.175 25.220 1.00 10.72 142 THR A O 1
ATOM 686 N N . PHE A 1 119 ? 20.301 22.847 26.598 1.00 12.00 143 PHE A N 1
ATOM 687 C CA . PHE A 1 119 ? 21.417 22.553 25.698 1.00 10.72 143 PHE A CA 1
ATOM 688 C C . PHE A 1 119 ? 22.301 21.418 26.150 1.00 13.09 143 PHE A C 1
ATOM 689 O O . PHE A 1 119 ? 23.388 21.272 25.587 1.00 12.59 143 PHE A O 1
ATOM 697 N N . ASP A 1 120 ? 21.840 20.622 27.116 1.00 13.80 144 ASP A N 1
ATOM 698 C CA . ASP A 1 120 ? 22.764 19.567 27.551 1.00 14.13 144 ASP A CA 1
ATOM 699 C C . ASP A 1 120 ? 22.035 18.342 28.012 1.00 16.15 144 ASP A C 1
ATOM 700 O O . ASP A 1 120 ? 20.821 18.341 28.138 1.00 16.47 144 ASP A O 1
ATOM 705 N N . THR A 1 121 ? 22.833 17.291 28.269 1.00 16.10 145 THR A N 1
ATOM 706 C CA . THR A 1 121 ? 22.264 16.054 28.776 1.00 17.38 145 THR A CA 1
ATOM 707 C C . THR A 1 121 ? 21.600 16.228 30.121 1.00 17.69 145 THR A C 1
ATOM 708 O O . THR A 1 121 ? 20.553 15.589 30.404 1.00 19.75 145 THR A O 1
ATOM 712 N N . ALA A 1 122 ? 22.192 17.083 30.950 1.00 17.13 146 ALA A N 1
ATOM 713 C CA . ALA A 1 122 ? 21.630 17.308 32.273 1.00 17.19 146 ALA A CA 1
ATOM 714 C C . ALA A 1 122 ? 20.234 17.917 32.309 1.00 16.17 146 ALA A C 1
ATOM 715 O O . ALA A 1 122 ? 19.631 17.970 33.373 1.00 17.40 146 ALA A O 1
ATOM 717 N N . GLY A 1 123 ? 19.777 18.505 31.180 1.00 14.99 147 GLY A N 1
ATOM 718 C CA . GLY A 1 123 ? 18.539 19.277 31.259 1.00 14.64 147 GLY A CA 1
ATOM 719 C C . GLY A 1 123 ? 18.683 20.633 31.953 1.00 12.79 147 GLY A C 1
ATOM 720 O O . GLY A 1 123 ? 17.715 21.162 32.354 1.00 14.57 147 GLY A O 1
ATOM 721 N N . THR A 1 124 ? 19.884 21.200 31.982 1.00 12.07 148 THR A N 1
ATOM 722 C CA . THR A 1 124 ? 20.081 22.532 32.557 1.00 13.86 148 THR A CA 1
ATOM 723 C C . THR A 1 124 ? 19.093 23.549 31.933 1.00 12.06 148 THR A C 1
ATOM 724 O O . THR A 1 124 ? 18.954 23.606 30.684 1.00 11.84 148 THR A O 1
ATOM 728 N N . LEU A 1 125 ? 18.362 24.287 32.775 1.00 12.60 149 LEU A N 1
ATOM 729 C CA . LEU A 1 125 ? 17.380 25.269 32.221 1.00 11.50 149 LEU A CA 1
ATOM 730 C C . LEU A 1 125 ? 18.129 26.472 31.650 1.00 11.12 149 LEU A C 1
ATOM 731 O O . LEU A 1 125 ? 18.774 27.225 32.400 1.00 12.15 149 LEU A O 1
ATOM 736 N N . TRP A 1 126 ? 18.036 26.650 30.331 1.00 10.05 150 TRP A N 1
ATOM 737 C CA . TRP A 1 126 ? 18.847 27.707 29.691 1.00 9.68 150 TRP A CA 1
ATOM 738 C C . TRP A 1 126 ? 18.457 29.086 30.181 1.00 9.93 150 TRP A C 1
ATOM 739 O O . TRP A 1 126 ? 17.256 29.464 30.253 1.00 9.49 150 TRP A O 1
ATOM 750 N N . SER A 1 127 ? 19.471 29.815 30.609 1.00 8.79 151 SER A N 1
ATOM 751 C CA . SER A 1 127 ? 19.398 31.223 30.993 1.00 9.03 151 SER A CA 1
ATOM 752 C C . SER A 1 127 ? 18.844 31.450 32.404 1.00 9.69 151 SER A C 1
ATOM 753 O O . SER A 1 127 ? 18.760 32.620 32.843 1.00 10.51 151 SER A O 1
ATOM 756 N N . VAL A 1 128 ? 18.455 30.402 33.122 1.00 9.87 152 VAL A N 1
ATOM 757 C CA . VAL A 1 128 ? 17.995 30.559 34.507 1.00 10.62 152 VAL A CA 1
ATOM 758 C C . VAL A 1 128 ? 19.302 30.659 35.284 1.00 10.14 152 VAL A C 1
ATOM 759 O O . VAL A 1 128 ? 20.164 29.784 35.181 1.00 13.05 152 VAL A O 1
ATOM 763 N N . PRO A 1 129 ? 19.477 31.742 36.078 1.00 10.81 153 PRO A N 1
ATOM 764 C CA . PRO A 1 129 ? 20.767 31.929 36.742 1.00 13.44 153 PRO A CA 1
ATOM 765 C C . PRO A 1 129 ? 21.138 30.728 37.587 1.00 13.66 153 PRO A C 1
ATOM 766 O O . PRO A 1 129 ? 20.321 30.294 38.405 1.00 14.33 153 PRO A O 1
ATOM 770 N N . GLU A 1 130 ? 22.375 30.253 37.417 1.00 15.60 154 GLU A N 1
ATOM 771 C CA . GLU A 1 130 ? 22.794 29.164 38.211 1.00 16.69 154 GLU A CA 1
ATOM 772 C C . GLU A 1 130 ? 22.753 29.455 39.686 1.00 17.37 154 GLU A C 1
ATOM 773 O O . GLU A 1 130 ? 22.374 28.582 40.428 1.00 17.32 154 GLU A O 1
ATOM 779 N N . GLU A 1 131 ? 23.074 30.669 40.064 1.00 18.14 155 GLU A N 1
ATOM 780 C CA . GLU A 1 131 ? 23.123 30.977 41.500 1.00 18.99 155 GLU A CA 1
ATOM 781 C C . GLU A 1 131 ? 21.759 31.096 42.158 1.00 17.38 155 GLU A C 1
ATOM 782 O O . GLU A 1 131 ? 21.695 31.090 43.420 1.00 20.45 155 GLU A O 1
ATOM 788 N N . SER A 1 132 ? 20.690 31.084 41.369 1.00 16.57 156 SER A N 1
ATOM 789 C CA . SER A 1 132 ? 19.358 31.248 41.983 1.00 15.69 156 SER A CA 1
ATOM 790 C C . SER A 1 132 ? 18.327 30.278 41.452 1.00 14.63 156 SER A C 1
ATOM 791 O O . SER A 1 132 ? 17.135 30.425 41.699 1.00 14.16 156 SER A O 1
ATOM 794 N N . LYS A 1 133 ? 18.802 29.273 40.710 1.00 15.05 157 LYS A N 1
ATOM 795 C CA . LYS A 1 133 ? 17.848 28.360 40.043 1.00 15.76 157 LYS A CA 1
ATOM 796 C C . LYS A 1 133 ? 16.957 27.641 41.037 1.00 14.65 157 LYS A C 1
ATOM 797 O O . LYS A 1 133 ? 15.829 27.321 40.731 1.00 13.34 157 LYS A O 1
ATOM 803 N N . ASP A 1 134 ? 17.472 27.323 42.225 1.00 13.21 158 ASP A N 1
ATOM 804 C CA . ASP A 1 134 ? 16.649 26.676 43.247 1.00 13.66 158 ASP A CA 1
ATOM 805 C C . ASP A 1 134 ? 15.545 27.574 43.749 1.00 14.88 158 ASP A C 1
ATOM 806 O O . ASP A 1 134 ? 14.402 27.127 43.919 1.00 15.31 158 ASP A O 1
ATOM 811 N N . LYS A 1 135 ? 15.860 28.849 43.910 1.00 13.56 159 LYS A N 1
ATOM 812 C CA . LYS A 1 135 ? 14.815 29.811 44.333 1.00 12.52 159 LYS A CA 1
ATOM 813 C C . LYS A 1 135 ? 13.753 29.958 43.284 1.00 13.94 159 LYS A C 1
ATOM 814 O O . LYS A 1 135 ? 12.560 29.977 43.604 1.00 12.99 159 LYS A O 1
ATOM 820 N N . VAL A 1 136 ? 14.194 30.068 42.043 1.00 12.47 160 VAL A N 1
ATOM 821 C CA . VAL A 1 136 ? 13.262 30.137 40.933 1.00 12.15 160 VAL A CA 1
ATOM 822 C C . VAL A 1 136 ? 12.416 28.903 40.913 1.00 11.82 160 VAL A C 1
ATOM 823 O O . VAL A 1 136 ? 11.203 29.012 40.689 1.00 12.02 160 VAL A O 1
ATOM 827 N N . ALA A 1 137 ? 12.999 27.715 41.084 1.00 11.33 161 ALA A N 1
ATOM 828 C CA . ALA A 1 137 ? 12.163 26.487 40.991 1.00 11.42 161 ALA A CA 1
ATOM 829 C C . ALA A 1 137 ? 11.065 26.314 42.019 1.00 10.69 161 ALA A C 1
ATOM 830 O O . ALA A 1 137 ? 10.065 25.617 41.766 1.00 15.27 161 ALA A O 1
ATOM 832 N N . LYS A 1 138 ? 11.210 27.001 43.160 1.00 11.86 162 LYS A N 1
ATOM 833 C CA . LYS A 1 138 ? 10.206 26.922 44.204 1.00 13.20 162 LYS A CA 1
ATOM 834 C C . LYS A 1 138 ? 8.903 27.525 43.724 1.00 12.30 162 LYS A C 1
ATOM 835 O O . LYS A 1 138 ? 7.851 27.090 44.236 1.00 13.75 162 LYS A O 1
ATOM 841 N N . LEU A 1 139 ? 8.976 28.555 42.869 1.00 13.42 163 LEU A N 1
ATOM 842 C CA . LEU A 1 139 ? 7.797 29.357 42.575 1.00 12.16 163 LEU A CA 1
ATOM 843 C C . LEU A 1 139 ? 6.904 28.876 41.467 1.00 14.46 163 LEU A C 1
ATOM 844 O O . LEU A 1 139 ? 5.723 29.234 41.419 1.00 14.42 163 LEU A O 1
ATOM 849 N N . ALA A 1 140 ? 7.386 27.940 40.663 1.00 11.74 164 ALA A N 1
ATOM 850 C CA . ALA A 1 140 ? 6.520 27.320 39.648 1.00 12.62 164 ALA A CA 1
ATOM 851 C C . ALA A 1 140 ? 7.216 26.164 38.987 1.00 11.69 164 ALA A C 1
ATOM 852 O O . ALA A 1 140 ? 8.453 26.175 38.883 1.00 11.30 164 ALA A O 1
ATOM 854 N N . PRO A 1 141 ? 6.478 25.176 38.441 1.00 11.56 165 PRO A N 1
ATOM 855 C CA . PRO A 1 141 ? 7.106 24.100 37.731 1.00 11.06 165 PRO A CA 1
ATOM 856 C C . PRO A 1 141 ? 7.728 24.657 36.418 1.00 11.53 165 PRO A C 1
ATOM 857 O O . PRO A 1 141 ? 7.336 25.733 35.896 1.00 10.93 165 PRO A O 1
ATOM 861 N N . SER A 1 142 ? 8.626 23.860 35.866 1.00 12.07 166 SER A N 1
ATOM 862 C CA . SER A 1 142 ? 9.263 24.205 34.616 1.00 12.02 166 SER A CA 1
ATOM 863 C C . SER A 1 142 ? 9.083 23.179 33.524 1.00 12.00 166 SER A C 1
ATOM 864 O O . SER A 1 142 ? 8.892 21.939 33.804 1.00 11.73 166 SER A O 1
ATOM 867 N N . VAL A 1 143 ? 9.242 23.670 32.303 1.00 10.70 167 VAL A N 1
ATOM 868 C CA . VAL A 1 143 ? 9.153 22.852 31.091 1.00 10.78 167 VAL A CA 1
ATOM 869 C C . VAL A 1 143 ? 10.388 23.227 30.249 1.00 10.88 167 VAL A C 1
ATOM 870 O O . VAL A 1 143 ? 10.647 24.439 30.015 1.00 12.57 167 VAL A O 1
ATOM 874 N N . ALA A 1 144 ? 11.186 22.224 29.899 1.00 12.02 168 ALA A N 1
ATOM 875 C CA . ALA A 1 144 ? 12.347 22.448 29.040 1.00 12.49 168 ALA A CA 1
ATOM 876 C C . ALA A 1 144 ? 12.109 21.764 27.655 1.00 12.71 168 ALA A C 1
ATOM 877 O O . ALA A 1 144 ? 11.774 20.586 27.579 1.00 12.90 168 ALA A O 1
ATOM 879 N N . ILE A 1 145 ? 12.434 22.476 26.611 1.00 12.26 169 ILE A N 1
ATOM 880 C CA . ILE A 1 145 ? 12.457 21.997 25.266 1.00 12.68 169 ILE A CA 1
ATOM 881 C C . ILE A 1 145 ? 13.889 21.863 24.810 1.00 13.10 169 ILE A C 1
ATOM 882 O O . ILE A 1 145 ? 14.677 22.798 24.886 1.00 12.00 169 ILE A O 1
ATOM 887 N N . SER A 1 146 ? 14.290 20.647 24.471 1.00 11.78 170 SER A N 1
ATOM 888 C CA . SER A 1 146 ? 15.705 20.389 24.137 1.00 11.16 170 SER A CA 1
ATOM 889 C C . SER A 1 146 ? 16.094 20.813 22.735 1.00 11.47 170 SER A C 1
ATOM 890 O O . SER A 1 146 ? 15.428 20.565 21.752 1.00 12.91 170 SER A O 1
ATOM 893 N N . VAL A 1 147 ? 17.188 21.566 22.721 1.00 10.00 171 VAL A N 1
ATOM 894 C CA . VAL A 1 147 ? 17.850 21.979 21.481 1.00 9.97 171 VAL A CA 1
ATOM 895 C C . VAL A 1 147 ? 19.326 21.474 21.481 1.00 11.34 171 VAL A C 1
ATOM 896 O O . VAL A 1 147 ? 20.254 22.219 20.997 1.00 12.11 171 VAL A O 1
ATOM 900 N N . PHE A 1 148 ? 19.498 20.270 21.996 1.00 13.26 172 PHE A N 1
ATOM 901 C CA . PHE A 1 148 ? 20.828 19.584 22.072 1.00 14.15 172 PHE A CA 1
ATOM 902 C C . PHE A 1 148 ? 20.858 18.371 21.137 1.00 12.82 172 PHE A C 1
ATOM 903 O O . PHE A 1 148 ? 20.048 17.469 21.326 1.00 14.04 172 PHE A O 1
ATOM 911 N N . ASP A 1 149 ? 21.807 18.336 20.190 1.00 12.58 173 ASP A N 1
ATOM 912 C CA . ASP A 1 149 ? 22.183 17.007 19.614 1.00 14.32 173 ASP A CA 1
ATOM 913 C C . ASP A 1 149 ? 20.972 16.395 18.921 1.00 13.15 173 ASP A C 1
ATOM 914 O O . ASP A 1 149 ? 20.621 15.191 19.089 1.00 15.25 173 ASP A O 1
ATOM 919 N N . ARG A 1 150 ? 20.320 17.206 18.103 1.00 13.44 174 ARG A N 1
ATOM 920 C CA . ARG A 1 150 ? 19.178 16.762 17.299 1.00 14.27 174 ARG A CA 1
ATOM 921 C C . ARG A 1 150 ? 18.931 17.783 16.180 1.00 12.63 174 ARG A C 1
ATOM 922 O O . ARG A 1 150 ? 19.501 18.871 16.222 1.00 13.68 174 ARG A O 1
ATOM 930 N N . GLN A 1 151 ? 18.068 17.466 15.196 1.00 14.77 175 GLN A N 1
ATOM 931 C CA . GLN A 1 151 ? 17.760 18.397 14.171 1.00 13.18 175 GLN A CA 1
ATOM 932 C C . GLN A 1 151 ? 16.619 19.274 14.553 1.00 13.01 175 GLN A C 1
ATOM 933 O O . GLN A 1 151 ? 15.746 18.893 15.311 1.00 14.77 175 GLN A O 1
ATOM 939 N N . LEU A 1 152 ? 16.653 20.468 13.991 1.00 12.29 176 LEU A N 1
ATOM 940 C CA . LEU A 1 152 ? 15.703 21.538 14.258 1.00 12.50 176 LEU A CA 1
ATOM 941 C C . LEU A 1 152 ? 14.220 21.130 14.204 1.00 12.83 176 LEU A C 1
ATOM 942 O O . LEU A 1 152 ? 13.435 21.651 14.879 1.00 12.66 176 LEU A O 1
ATOM 947 N N . THR A 1 153 ? 13.894 20.206 13.325 1.00 13.88 177 THR A N 1
ATOM 948 C CA . THR A 1 153 ? 12.510 19.819 13.157 1.00 14.23 177 THR A CA 1
ATOM 949 C C . THR A 1 153 ? 11.952 19.213 14.456 1.00 15.87 177 THR A C 1
ATOM 950 O O . THR A 1 153 ? 10.801 19.310 14.692 1.00 15.57 177 THR A O 1
ATOM 954 N N . GLN A 1 154 ? 12.838 18.630 15.259 1.00 17.92 178 GLN A N 1
ATOM 955 C CA . GLN A 1 154 ? 12.475 18.056 16.547 1.00 20.49 178 GLN A CA 1
ATOM 956 C C . GLN A 1 154 ? 11.857 19.105 17.464 1.00 17.67 178 GLN A C 1
ATOM 957 O O . GLN A 1 154 ? 10.646 19.102 17.684 1.00 18.03 178 GLN A O 1
ATOM 963 N N . PRO A 1 155 ? 12.682 20.001 18.001 1.00 17.52 179 PRO A N 1
ATOM 964 C CA . PRO A 1 155 ? 12.153 21.033 18.894 1.00 15.87 179 PRO A CA 1
ATOM 965 C C . PRO A 1 155 ? 11.073 21.884 18.257 1.00 14.42 179 PRO A C 1
ATOM 966 O O . PRO A 1 155 ? 10.279 22.414 18.978 1.00 14.46 179 PRO A O 1
ATOM 970 N N . LEU A 1 156 ? 11.057 22.020 16.921 1.00 15.72 180 LEU A N 1
ATOM 971 C CA . LEU A 1 156 ? 9.900 22.743 16.303 1.00 14.76 180 LEU A CA 1
ATOM 972 C C . LEU A 1 156 ? 8.594 22.022 16.537 1.00 17.09 180 LEU A C 1
ATOM 973 O O . LEU A 1 156 ? 7.574 22.621 16.895 1.00 17.10 180 LEU A O 1
ATOM 978 N N . GLN A 1 157 ? 8.607 20.726 16.323 1.00 18.23 181 GLN A N 1
ATOM 979 C CA . GLN A 1 157 ? 7.332 20.069 16.537 1.00 22.48 181 GLN A CA 1
ATOM 980 C C . GLN A 1 157 ? 7.025 19.982 18.042 1.00 21.28 181 GLN A C 1
ATOM 981 O O . GLN A 1 157 ? 5.834 20.113 18.377 1.00 22.25 181 GLN A O 1
ATOM 987 N N . ARG A 1 158 ? 8.053 19.863 18.918 1.00 18.80 182 ARG A N 1
ATOM 988 C CA . ARG A 1 158 ? 7.837 19.757 20.414 1.00 17.81 182 ARG A CA 1
ATOM 989 C C . ARG A 1 158 ? 7.211 21.124 20.896 1.00 17.78 182 ARG A C 1
ATOM 990 O O . ARG A 1 158 ? 6.254 21.210 21.701 1.00 20.08 182 ARG A O 1
ATOM 998 N N . MET A 1 159 ? 7.766 22.255 20.412 1.00 16.44 183 MET A N 1
ATOM 999 C CA . MET A 1 159 ? 7.223 23.588 20.745 1.00 16.88 183 MET A CA 1
ATOM 1000 C C . MET A 1 159 ? 5.796 23.810 20.213 1.00 16.30 183 MET A C 1
ATOM 1001 O O . MET A 1 159 ? 4.958 24.466 20.865 1.00 17.84 183 MET A O 1
ATOM 1006 N N . TRP A 1 160 ? 5.527 23.300 18.993 1.00 18.15 184 TRP A N 1
ATOM 1007 C CA . TRP A 1 160 ? 4.178 23.316 18.460 1.00 22.37 184 TRP A CA 1
ATOM 1008 C C . TRP A 1 160 ? 3.209 22.561 19.356 1.00 22.40 184 TRP A C 1
ATOM 1009 O O . TRP A 1 160 ? 2.110 23.076 19.675 1.00 22.14 184 TRP A O 1
ATOM 1020 N N . GLU A 1 161 ? 3.589 21.357 19.781 1.00 21.56 185 GLU A N 1
ATOM 1021 C CA . GLU A 1 161 ? 2.720 20.600 20.699 1.00 22.76 185 GLU A CA 1
ATOM 1022 C C . GLU A 1 161 ? 2.475 21.404 21.990 1.00 20.89 185 GLU A C 1
ATOM 1023 O O . GLU A 1 161 ? 1.331 21.385 22.515 1.00 23.51 185 GLU A O 1
ATOM 1029 N N . LEU A 1 162 ? 3.538 22.028 22.534 1.00 18.13 186 LEU A N 1
ATOM 1030 C CA . LEU A 1 162 ? 3.381 22.784 23.767 1.00 16.22 186 LEU A CA 1
ATOM 1031 C C . LEU A 1 162 ? 2.445 23.956 23.542 1.00 17.37 186 LEU A C 1
ATOM 1032 O O . LEU A 1 162 ? 1.491 24.157 24.312 1.00 17.49 186 LEU A O 1
ATOM 1037 N N . ALA A 1 163 ? 2.632 24.694 22.456 1.00 17.00 187 ALA A N 1
ATOM 1038 C CA . ALA A 1 163 ? 1.758 25.817 22.213 1.00 18.67 187 ALA A CA 1
ATOM 1039 C C . ALA A 1 163 ? 0.260 25.437 22.080 1.00 20.90 187 ALA A C 1
ATOM 1040 O O . ALA A 1 163 ? -0.604 26.085 22.675 1.00 20.50 187 ALA A O 1
ATOM 1042 N N . GLU A 1 164 ? -0.026 24.359 21.356 1.00 20.91 188 GLU A N 1
ATOM 1043 C CA . GLU A 1 164 ? -1.410 23.832 21.241 1.00 25.72 188 GLU A CA 1
ATOM 1044 C C . GLU A 1 164 ? -1.979 23.457 22.610 1.00 24.67 188 GLU A C 1
ATOM 1045 O O . GLU A 1 164 ? -3.150 23.808 22.927 1.00 26.65 188 GLU A O 1
ATOM 1051 N N . SER A 1 165 ? -1.156 22.852 23.472 1.00 22.07 189 SER A N 1
ATOM 1052 C CA . SER A 1 165 ? -1.653 22.473 24.824 1.00 22.44 189 SER A CA 1
ATOM 1053 C C . SER A 1 165 ? -2.013 23.708 25.638 1.00 21.89 189 SER A C 1
ATOM 1054 O O . SER A 1 165 ? -2.892 23.681 26.483 1.00 22.17 189 SER A O 1
ATOM 1057 N N . LEU A 1 166 ? -1.316 24.801 25.376 1.00 20.16 190 LEU A N 1
ATOM 1058 C CA . LEU A 1 166 ? -1.568 26.058 26.073 1.00 21.26 190 LEU A CA 1
ATOM 1059 C C . LEU A 1 166 ? -2.712 26.927 25.469 1.00 24.16 190 LEU A C 1
ATOM 1060 O O . LEU A 1 166 ? -2.998 28.044 25.987 1.00 25.09 190 LEU A O 1
ATOM 1065 N N . GLY A 1 167 ? -3.336 26.469 24.401 1.00 26.55 191 GLY A N 1
ATOM 1066 C CA . GLY A 1 167 ? -4.480 27.216 23.881 1.00 29.05 191 GLY A CA 1
ATOM 1067 C C . GLY A 1 167 ? -4.334 27.796 22.502 1.00 31.62 191 GLY A C 1
ATOM 1068 O O . GLY A 1 167 ? -5.241 28.517 22.027 1.00 34.45 191 GLY A O 1
ATOM 1069 N N . ALA A 1 168 ? -3.243 27.459 21.817 1.00 28.63 192 ALA A N 1
ATOM 1070 C CA . ALA A 1 168 ? -3.078 27.928 20.432 1.00 30.66 192 ALA A CA 1
ATOM 1071 C C . ALA A 1 168 ? -4.065 27.224 19.465 1.00 36.66 192 ALA A C 1
ATOM 1072 O O . ALA A 1 168 ? -4.658 26.214 19.803 1.00 39.78 192 ALA A O 1
ATOM 1074 N N . ASP A 1 169 ? -4.288 27.795 18.306 1.00 40.90 193 ASP A N 1
ATOM 1075 C CA . ASP A 1 169 ? -5.083 27.039 17.314 1.00 47.40 193 ASP A CA 1
ATOM 1076 C C . ASP A 1 169 ? -4.017 26.580 16.317 1.00 48.78 193 ASP A C 1
ATOM 1077 O O . ASP A 1 169 ? -3.524 27.371 15.488 1.00 47.75 193 ASP A O 1
ATOM 1082 N N . MET A 1 170 ? -3.642 25.302 16.397 1.00 44.06 194 MET A N 1
ATOM 1083 C CA . MET A 1 170 ? -2.567 24.765 15.520 1.00 44.41 194 MET A CA 1
ATOM 1084 C C . MET A 1 170 ? -3.060 24.414 14.093 1.00 43.99 194 MET A C 1
ATOM 1085 O O . MET A 1 170 ? -2.281 24.189 13.134 1.00 42.39 194 MET A O 1
ATOM 1090 N N . LYS A 1 171 ? -4.376 24.395 13.947 1.00 44.16 195 LYS A N 1
ATOM 1091 C CA . LYS A 1 171 ? -4.935 24.268 12.626 1.00 43.67 195 LYS A CA 1
ATOM 1092 C C . LYS A 1 171 ? -5.379 25.633 12.070 1.00 42.02 195 LYS A C 1
ATOM 1093 O O . LYS A 1 171 ? -5.990 25.685 10.999 1.00 42.10 195 LYS A O 1
ATOM 1099 N N . ALA A 1 172 ? -4.964 26.724 12.751 1.00 40.35 196 ALA A N 1
ATOM 1100 C CA . ALA A 1 172 ? -5.167 28.091 12.252 1.00 39.12 196 ALA A CA 1
ATOM 1101 C C . ALA A 1 172 ? -4.437 28.284 10.944 1.00 38.20 196 ALA A C 1
ATOM 1102 O O . ALA A 1 172 ? -3.269 27.902 10.834 1.00 37.25 196 ALA A O 1
ATOM 1104 N N . LYS A 1 173 ? -5.094 28.910 9.980 1.00 36.04 197 LYS A N 1
ATOM 1105 C CA . LYS A 1 173 ? -4.428 29.184 8.726 1.00 35.18 197 LYS A CA 1
ATOM 1106 C C . LYS A 1 173 ? -3.075 29.884 8.925 1.00 31.94 197 LYS A C 1
ATOM 1107 O O . LYS A 1 173 ? -2.140 29.493 8.189 1.00 30.90 197 LYS A O 1
ATOM 1113 N N . LYS A 1 174 ? -2.925 30.839 9.875 1.00 30.34 198 LYS A N 1
ATOM 1114 C CA . LYS A 1 174 ? -1.601 31.486 10.136 1.00 29.64 198 LYS A CA 1
ATOM 1115 C C . LYS A 1 174 ? -0.509 30.388 10.362 1.00 27.43 198 LYS A C 1
ATOM 1116 O O . LYS A 1 174 ? 0.563 30.404 9.748 1.00 27.20 198 LYS A O 1
ATOM 1122 N N . VAL A 1 175 ? -0.815 29.410 11.207 1.00 26.87 199 VAL A N 1
ATOM 1123 C CA . VAL A 1 175 ? 0.090 28.287 11.520 1.00 24.29 199 VAL A CA 1
ATOM 1124 C C . VAL A 1 175 ? 0.293 27.211 10.415 1.00 23.75 199 VAL A C 1
ATOM 1125 O O . VAL A 1 175 ? 1.433 26.788 10.084 1.00 22.70 199 VAL A O 1
ATOM 1129 N N . THR A 1 176 ? -0.754 26.677 9.824 1.00 25.19 200 THR A N 1
ATOM 1130 C CA . THR A 1 176 ? -0.516 25.699 8.731 1.00 25.75 200 THR A CA 1
ATOM 1131 C C . THR A 1 176 ? 0.126 26.374 7.530 1.00 25.64 200 THR A C 1
ATOM 1132 O O . THR A 1 176 ? 0.928 25.714 6.858 1.00 22.91 200 THR A O 1
ATOM 1136 N N . ASP A 1 177 ? -0.122 27.684 7.309 1.00 24.28 201 ASP A N 1
ATOM 1137 C CA . ASP A 1 177 ? 0.581 28.373 6.214 1.00 26.25 201 ASP A CA 1
ATOM 1138 C C . ASP A 1 177 ? 2.056 28.460 6.637 1.00 23.16 201 ASP A C 1
ATOM 1139 O O . ASP A 1 177 ? 2.933 28.382 5.814 1.00 23.60 201 ASP A O 1
ATOM 1144 N N . ALA A 1 178 ? 2.313 28.706 7.916 1.00 22.05 202 ALA A N 1
ATOM 1145 C CA . ALA A 1 178 ? 3.669 28.806 8.337 1.00 17.51 202 ALA A CA 1
ATOM 1146 C C . ALA A 1 178 ? 4.472 27.519 8.161 1.00 18.08 202 ALA A C 1
ATOM 1147 O O . ALA A 1 178 ? 5.636 27.542 7.747 1.00 16.98 202 ALA A O 1
ATOM 1149 N N . LYS A 1 179 ? 3.801 26.416 8.502 1.00 17.58 203 LYS A N 1
ATOM 1150 C CA . LYS A 1 179 ? 4.432 25.099 8.355 1.00 16.33 203 LYS A CA 1
ATOM 1151 C C . LYS A 1 179 ? 4.636 24.805 6.869 1.00 16.87 203 LYS A C 1
ATOM 1152 O O . LYS A 1 179 ? 5.728 24.279 6.493 1.00 15.56 203 LYS A O 1
ATOM 1158 N N . ALA A 1 180 ? 3.684 25.152 6.008 1.00 16.04 204 ALA A N 1
ATOM 1159 C CA . ALA A 1 180 ? 3.868 24.909 4.585 1.00 16.64 204 ALA A CA 1
ATOM 1160 C C . ALA A 1 180 ? 5.022 25.758 4.087 1.00 15.83 204 ALA A C 1
ATOM 1161 O O . ALA A 1 180 ? 5.802 25.253 3.236 1.00 16.22 204 ALA A O 1
ATOM 1163 N N . ALA A 1 181 ? 5.160 27.018 4.588 1.00 16.67 205 ALA A N 1
ATOM 1164 C CA . ALA A 1 181 ? 6.240 27.874 4.103 1.00 15.51 205 ALA A CA 1
ATOM 1165 C C . ALA A 1 181 ? 7.587 27.295 4.596 1.00 14.32 205 ALA A C 1
ATOM 1166 O O . ALA A 1 181 ? 8.587 27.317 3.849 1.00 14.12 205 ALA A O 1
ATOM 1168 N N . PHE A 1 182 ? 7.636 26.735 5.803 1.00 12.57 206 PHE A N 1
ATOM 1169 C CA . PHE A 1 182 ? 8.881 26.159 6.299 1.00 12.97 206 PHE A CA 1
ATOM 1170 C C . PHE A 1 182 ? 9.188 24.951 5.414 1.00 12.97 206 PHE A C 1
ATOM 1171 O O . PHE A 1 182 ? 10.361 24.801 5.039 1.00 13.03 206 PHE A O 1
ATOM 1179 N N . ASP A 1 183 ? 8.190 24.104 5.076 1.00 13.71 207 ASP A N 1
ATOM 1180 C CA . ASP A 1 183 ? 8.535 22.911 4.296 1.00 13.18 207 ASP A CA 1
ATOM 1181 C C . ASP A 1 183 ? 9.039 23.326 2.924 1.00 13.31 207 ASP A C 1
ATOM 1182 O O . ASP A 1 183 ? 9.968 22.664 2.361 1.00 15.00 207 ASP A O 1
ATOM 1187 N N . LYS A 1 184 ? 8.466 24.410 2.365 1.00 12.32 208 LYS A N 1
ATOM 1188 C CA . LYS A 1 184 ? 8.886 24.938 1.071 1.00 13.92 208 LYS A CA 1
ATOM 1189 C C . LYS A 1 184 ? 10.348 25.442 1.157 1.00 13.04 208 LYS A C 1
ATOM 1190 O O . LYS A 1 184 ? 11.156 25.187 0.214 1.00 12.95 208 LYS A O 1
ATOM 1196 N N . ALA A 1 185 ? 10.682 26.144 2.224 1.00 12.42 209 ALA A N 1
ATOM 1197 C CA . ALA A 1 185 ? 12.027 26.683 2.359 1.00 11.67 209 ALA A CA 1
ATOM 1198 C C . ALA A 1 185 ? 12.996 25.561 2.605 1.00 11.88 209 ALA A C 1
ATOM 1199 O O . ALA A 1 185 ? 14.158 25.679 2.172 1.00 11.59 209 ALA A O 1
ATOM 1201 N N . ALA A 1 186 ? 12.612 24.497 3.309 1.00 11.51 210 ALA A N 1
ATOM 1202 C CA . ALA A 1 186 ? 13.528 23.374 3.472 1.00 11.44 210 ALA A CA 1
ATOM 1203 C C . ALA A 1 186 ? 13.793 22.703 2.110 1.00 11.73 210 ALA A C 1
ATOM 1204 O O . ALA A 1 186 ? 14.917 22.283 1.796 1.00 12.29 210 ALA A O 1
ATOM 1206 N N . ALA A 1 187 ? 12.724 22.504 1.290 1.00 12.09 211 ALA A N 1
ATOM 1207 C CA . ALA A 1 187 ? 12.994 21.955 -0.055 1.00 12.11 211 ALA A CA 1
ATOM 1208 C C . ALA A 1 187 ? 13.862 22.916 -0.875 1.00 12.38 211 ALA A C 1
ATOM 1209 O O . ALA A 1 187 ? 14.681 22.439 -1.681 1.00 12.10 211 ALA A O 1
ATOM 1211 N N . ARG A 1 188 ? 13.672 24.228 -0.698 1.00 10.14 212 ARG A N 1
ATOM 1212 C CA . ARG A 1 188 ? 14.484 25.184 -1.428 1.00 10.63 212 ARG A CA 1
ATOM 1213 C C . ARG A 1 188 ? 15.952 25.027 -1.003 1.00 8.85 212 ARG A C 1
ATOM 1214 O O . ARG A 1 188 ? 16.839 24.976 -1.891 1.00 10.49 212 ARG A O 1
ATOM 1222 N N . LEU A 1 189 ? 16.264 24.862 0.285 1.00 10.81 213 LEU A N 1
ATOM 1223 C CA . LEU A 1 189 ? 17.687 24.714 0.702 1.00 10.65 213 LEU A CA 1
ATOM 1224 C C . LEU A 1 189 ? 18.215 23.393 0.223 1.00 10.56 213 LEU A C 1
ATOM 1225 O O . LEU A 1 189 ? 19.344 23.337 -0.239 1.00 11.15 213 LEU A O 1
ATOM 1230 N N . ARG A 1 190 ? 17.385 22.357 0.230 1.00 11.57 214 ARG A N 1
ATOM 1231 C CA . ARG A 1 190 ? 17.863 21.070 -0.315 1.00 11.78 214 ARG A CA 1
ATOM 1232 C C . ARG A 1 190 ? 18.245 21.190 -1.756 1.00 9.93 214 ARG A C 1
ATOM 1233 O O . ARG A 1 190 ? 19.308 20.651 -2.175 1.00 11.30 214 ARG A O 1
ATOM 1241 N N . ALA A 1 191 ? 17.397 21.896 -2.518 1.00 10.35 215 ALA A N 1
ATOM 1242 C CA . ALA A 1 191 ? 17.683 22.093 -3.974 1.00 9.92 215 ALA A CA 1
ATOM 1243 C C . ALA A 1 191 ? 18.939 22.948 -4.165 1.00 11.24 215 ALA A C 1
ATOM 1244 O O . ALA A 1 191 ? 19.748 22.638 -5.022 1.00 11.80 215 ALA A O 1
ATOM 1246 N N . ALA A 1 192 ? 19.060 24.005 -3.349 1.00 11.55 216 ALA A N 1
ATOM 1247 C CA . ALA A 1 192 ? 20.201 24.910 -3.514 1.00 10.80 216 ALA A CA 1
ATOM 1248 C C . ALA A 1 192 ? 21.506 24.092 -3.261 1.00 12.01 216 ALA A C 1
ATOM 1249 O O . ALA A 1 192 ? 22.511 24.275 -3.914 1.00 12.56 216 ALA A O 1
ATOM 1251 N N . ALA A 1 193 ? 21.493 23.254 -2.211 1.00 12.47 217 ALA A N 1
ATOM 1252 C CA . ALA A 1 193 ? 22.676 22.514 -1.816 1.00 13.80 217 ALA A CA 1
ATOM 1253 C C . ALA A 1 193 ? 22.990 21.453 -2.850 1.00 13.83 217 ALA A C 1
ATOM 1254 O O . ALA A 1 193 ? 24.194 21.212 -3.123 1.00 16.84 217 ALA A O 1
ATOM 1256 N N . LYS A 1 194 ? 21.958 20.886 -3.494 1.00 13.88 218 LYS A N 1
ATOM 1257 C CA . LYS A 1 194 ? 22.195 19.986 -4.616 1.00 14.97 218 LYS A CA 1
ATOM 1258 C C . LYS A 1 194 ? 22.803 20.684 -5.845 1.00 14.87 218 LYS A C 1
ATOM 1259 O O . LYS A 1 194 ? 23.693 20.092 -6.565 1.00 17.26 218 LYS A O 1
ATOM 1265 N N . ALA A 1 195 ? 22.309 21.901 -6.112 1.00 15.03 219 ALA A N 1
ATOM 1266 C CA . ALA A 1 195 ? 22.861 22.682 -7.253 1.00 15.74 219 ALA A CA 1
ATOM 1267 C C . ALA A 1 195 ? 24.269 23.183 -7.068 1.00 16.69 219 ALA A C 1
ATOM 1268 O O . ALA A 1 195 ? 24.940 23.478 -8.065 1.00 18.83 219 ALA A O 1
ATOM 1270 N N . LYS A 1 196 ? 24.645 23.428 -5.807 1.00 15.85 220 LYS A N 1
ATOM 1271 C CA . LYS A 1 196 ? 25.926 24.172 -5.482 1.00 17.08 220 LYS A CA 1
ATOM 1272 C C . LYS A 1 196 ? 26.757 23.396 -4.453 1.00 17.54 220 LYS A C 1
ATOM 1273 O O . LYS A 1 196 ? 27.081 23.929 -3.361 1.00 16.96 220 LYS A O 1
ATOM 1279 N N . PRO A 1 197 ? 27.172 22.131 -4.767 1.00 17.61 221 PRO A N 1
ATOM 1280 C CA . PRO A 1 197 ? 27.740 21.234 -3.751 1.00 18.31 221 PRO A CA 1
ATOM 1281 C C . PRO A 1 197 ? 29.148 21.747 -3.414 1.00 17.26 221 PRO A C 1
ATOM 1282 O O . PRO A 1 197 ? 29.670 21.397 -2.331 1.00 20.00 221 PRO A O 1
ATOM 1286 N N . GLU A 1 198 ? 29.660 22.627 -4.279 1.00 19.32 222 GLU A N 1
ATOM 1287 C CA . GLU A 1 198 ? 31.064 23.128 -4.072 1.00 19.26 222 GLU A CA 1
ATOM 1288 C C . GLU A 1 198 ? 31.121 24.296 -3.109 1.00 18.73 222 GLU A C 1
ATOM 1289 O O . GLU A 1 198 ? 32.224 24.656 -2.636 1.00 16.84 222 GLU A O 1
ATOM 1295 N N . ILE A 1 199 ? 29.967 24.884 -2.798 1.00 15.48 223 ILE A N 1
ATOM 1296 C CA . ILE A 1 199 ? 29.890 26.040 -1.871 1.00 14.53 223 ILE A CA 1
ATOM 1297 C C . ILE A 1 199 ? 30.064 25.623 -0.412 1.00 14.84 223 ILE A C 1
ATOM 1298 O O . ILE A 1 199 ? 29.219 24.878 0.113 1.00 15.29 223 ILE A O 1
ATOM 1303 N N . ARG A 1 200 ? 31.144 26.064 0.218 1.00 14.91 224 ARG A N 1
ATOM 1304 C CA . ARG A 1 200 ? 31.529 25.656 1.603 1.00 13.34 224 ARG A CA 1
ATOM 1305 C C . ARG A 1 200 ? 31.034 26.728 2.566 1.00 12.89 224 ARG A C 1
ATOM 1306 O O . ARG A 1 200 ? 31.356 27.918 2.390 1.00 12.06 224 ARG A O 1
ATOM 1314 N N . VAL A 1 201 ? 30.201 26.349 3.509 1.00 11.71 225 VAL A N 1
ATOM 1315 C CA . VAL A 1 201 ? 29.642 27.254 4.524 1.00 9.94 225 VAL A CA 1
ATOM 1316 C C . VAL A 1 201 ? 30.347 27.150 5.856 1.00 11.15 225 VAL A C 1
ATOM 1317 O O . VAL A 1 201 ? 30.508 26.006 6.340 1.00 11.38 225 VAL A O 1
ATOM 1321 N N . LEU A 1 202 ? 30.754 28.294 6.430 1.00 10.35 226 LEU A N 1
ATOM 1322 C CA . LEU A 1 202 ? 31.423 28.330 7.688 1.00 10.43 226 LEU A CA 1
ATOM 1323 C C . LEU A 1 202 ? 30.521 28.994 8.668 1.00 9.17 226 LEU A C 1
ATOM 1324 O O . LEU A 1 202 ? 29.985 30.109 8.415 1.00 9.82 226 LEU A O 1
ATOM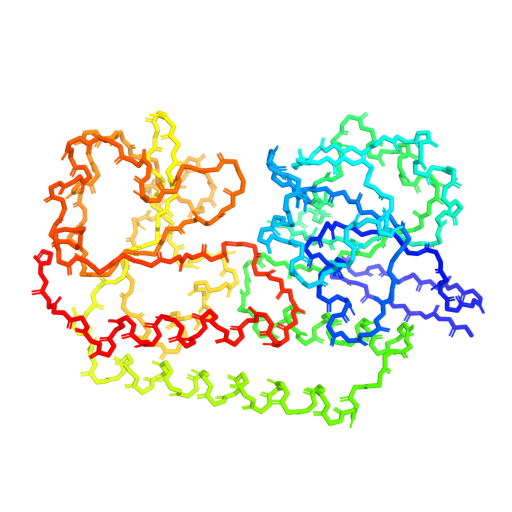 1329 N N . ALA A 1 203 ? 30.262 28.354 9.811 1.00 9.08 227 ALA A N 1
ATOM 1330 C CA . ALA A 1 203 ? 29.431 28.917 10.913 1.00 7.56 227 ALA A CA 1
ATOM 1331 C C . ALA A 1 203 ? 30.367 29.530 11.955 1.00 8.59 227 ALA A C 1
ATOM 1332 O O . ALA A 1 203 ? 31.128 28.803 12.607 1.00 10.44 227 ALA A O 1
ATOM 1334 N N . GLY A 1 204 ? 30.272 30.847 12.121 1.00 7.82 228 GLY A N 1
ATOM 1335 C CA . GLY A 1 204 ? 31.157 31.537 13.062 1.00 8.97 228 GLY A CA 1
ATOM 1336 C C . GLY A 1 204 ? 30.405 32.390 14.084 1.00 10.57 228 GLY A C 1
ATOM 1337 O O . GLY A 1 204 ? 29.208 32.656 13.925 1.00 9.94 228 GLY A O 1
ATOM 1338 N N . SER A 1 205 ? 31.160 32.770 15.103 1.00 9.86 229 SER A N 1
ATOM 1339 C CA . SER A 1 205 ? 30.629 33.695 16.114 1.00 10.15 229 SER A CA 1
ATOM 1340 C C . SER A 1 205 ? 31.791 34.543 16.569 1.00 11.02 229 SER A C 1
ATOM 1341 O O . SER A 1 205 ? 32.852 34.019 16.896 1.00 12.39 229 SER A O 1
ATOM 1344 N N . ALA A 1 206 ? 31.545 35.816 16.643 1.00 11.67 230 ALA A N 1
ATOM 1345 C CA . ALA A 1 206 ? 32.665 36.734 16.931 1.00 11.87 230 ALA A CA 1
ATOM 1346 C C . ALA A 1 206 ? 32.638 37.286 18.369 1.00 11.88 230 ALA A C 1
ATOM 1347 O O . ALA A 1 206 ? 31.601 37.714 18.833 1.00 14.79 230 ALA A O 1
ATOM 1349 N N . SER A 1 207 ? 33.789 37.332 19.037 1.00 16.59 231 SER A N 1
ATOM 1350 C CA . SER A 1 207 ? 33.988 37.976 20.322 1.00 18.48 231 SER A CA 1
ATOM 1351 C C . SER A 1 207 ? 35.309 38.750 20.226 1.00 19.84 231 SER A C 1
ATOM 1352 O O . SER A 1 207 ? 36.105 38.504 19.314 1.00 21.40 231 SER A O 1
ATOM 1355 N N . PRO A 1 208 ? 35.624 39.540 21.236 1.00 22.99 232 PRO A N 1
ATOM 1356 C CA . PRO A 1 208 ? 36.920 40.242 21.152 1.00 23.82 232 PRO A CA 1
ATOM 1357 C C . PRO A 1 208 ? 38.166 39.353 21.142 1.00 25.64 232 PRO A C 1
ATOM 1358 O O . PRO A 1 208 ? 39.059 39.577 20.283 1.00 29.24 232 PRO A O 1
ATOM 1362 N N . ASP A 1 209 ? 38.208 38.325 21.995 1.00 27.70 233 ASP A N 1
ATOM 1363 C CA . ASP A 1 209 ? 39.428 37.512 21.919 1.00 28.86 233 ASP A CA 1
ATOM 1364 C C . ASP A 1 209 ? 39.494 36.417 20.930 1.00 27.35 233 ASP A C 1
ATOM 1365 O O . ASP A 1 209 ? 40.591 36.040 20.498 1.00 28.62 233 ASP A O 1
ATOM 1370 N N . LEU A 1 210 ? 38.312 35.964 20.466 1.00 22.52 234 LEU A N 1
ATOM 1371 C CA . LEU A 1 210 ? 38.290 34.740 19.745 1.00 20.47 234 LEU A CA 1
ATOM 1372 C C . LEU A 1 210 ? 37.184 34.800 18.744 1.00 17.48 234 LEU A C 1
ATOM 1373 O O . LEU A 1 210 ? 36.101 35.382 18.993 1.00 19.87 234 LEU A O 1
ATOM 1378 N N . PHE A 1 211 ? 37.494 34.150 17.667 1.00 17.36 235 PHE A N 1
ATOM 1379 C CA . PHE A 1 211 ? 36.444 33.829 16.676 1.00 15.67 235 PHE A CA 1
ATOM 1380 C C . PHE A 1 211 ? 36.149 32.357 16.818 1.00 16.78 235 PHE A C 1
ATOM 1381 O O . PHE A 1 211 ? 37.054 31.493 16.736 1.00 17.72 235 PHE A O 1
ATOM 1389 N N . TYR A 1 212 ? 34.881 32.039 17.015 1.00 11.66 236 TYR A N 1
ATOM 1390 C CA . TYR A 1 212 ? 34.527 30.600 17.244 1.00 11.75 236 TYR A CA 1
ATOM 1391 C C . TYR A 1 212 ? 33.967 29.970 15.970 1.00 10.72 236 TYR A C 1
ATOM 1392 O O . TYR A 1 212 ? 33.006 30.522 15.413 1.00 11.67 236 TYR A O 1
ATOM 1401 N N . VAL A 1 213 ? 34.523 28.839 15.564 1.00 11.29 237 VAL A N 1
ATOM 1402 C CA . VAL A 1 213 ? 34.022 28.115 14.357 1.00 11.55 237 VAL A CA 1
ATOM 1403 C C . VAL A 1 213 ? 33.233 26.951 14.893 1.00 12.45 237 VAL A C 1
ATOM 1404 O O . VAL A 1 213 ? 33.753 26.047 15.527 1.00 12.70 237 VAL A O 1
ATOM 1408 N N . SER A 1 214 ? 31.959 26.915 14.587 1.00 10.16 238 SER A N 1
ATOM 1409 C CA . SER A 1 214 ? 31.119 25.775 15.010 1.00 9.68 238 SER A CA 1
ATOM 1410 C C . SER A 1 214 ? 31.223 24.655 14.012 1.00 11.58 238 SER A C 1
ATOM 1411 O O . SER A 1 214 ? 31.230 24.855 12.774 1.00 13.45 238 SER A O 1
ATOM 1414 N N . GLY A 1 215 ? 31.153 23.436 14.537 1.00 9.71 239 GLY A N 1
ATOM 1415 C CA . GLY A 1 215 ? 30.847 22.265 13.736 1.00 10.29 239 GLY A CA 1
ATOM 1416 C C . GLY A 1 215 ? 29.334 22.080 13.685 1.00 10.78 239 GLY A C 1
ATOM 1417 O O . GLY A 1 215 ? 28.607 22.706 14.456 1.00 10.84 239 GLY A O 1
ATOM 1418 N N . THR A 1 216 ? 28.869 21.222 12.783 1.00 11.85 240 THR A N 1
ATOM 1419 C CA . THR A 1 216 ? 27.438 20.994 12.609 1.00 11.84 240 THR A CA 1
ATOM 1420 C C . THR A 1 216 ? 26.833 20.170 13.744 1.00 11.70 240 THR A C 1
ATOM 1421 O O . THR A 1 216 ? 25.664 20.341 14.090 1.00 11.80 240 THR A O 1
ATOM 1425 N N . ASN A 1 217 ? 27.629 19.273 14.316 1.00 11.24 241 ASN A N 1
ATOM 1426 C CA . ASN A 1 217 ? 27.152 18.394 15.378 1.00 11.71 241 ASN A CA 1
ATOM 1427 C C . ASN A 1 217 ? 26.823 19.133 16.673 1.00 12.48 241 ASN A C 1
ATOM 1428 O O . ASN A 1 217 ? 27.626 19.924 17.169 1.00 12.03 241 ASN A O 1
ATOM 1433 N N . LEU A 1 218 ? 25.632 18.881 17.208 1.00 11.74 242 LEU A N 1
ATOM 1434 C CA . LEU A 1 218 ? 25.228 19.464 18.483 1.00 11.41 242 LEU A CA 1
ATOM 1435 C C . LEU A 1 218 ? 24.245 20.627 18.348 1.00 12.87 242 LEU A C 1
ATOM 1436 O O . LEU A 1 218 ? 23.475 20.900 19.269 1.00 11.99 242 LEU A O 1
ATOM 1441 N N . SER A 1 219 ? 24.298 21.342 17.230 1.00 11.77 243 SER A N 1
ATOM 1442 C CA . SER A 1 219 ? 23.416 22.490 17.029 1.00 11.15 243 SER A CA 1
ATOM 1443 C C . SER A 1 219 ? 22.182 22.060 16.251 1.00 10.99 243 SER A C 1
ATOM 1444 O O . SER A 1 219 ? 22.289 21.280 15.305 1.00 12.71 243 SER A O 1
ATOM 1447 N N . VAL A 1 220 ? 21.008 22.553 16.640 1.00 11.29 244 VAL A N 1
ATOM 1448 C CA . VAL A 1 220 ? 19.765 22.098 15.937 1.00 11.77 244 VAL A CA 1
ATOM 1449 C C . VAL A 1 220 ? 19.675 22.625 14.535 1.00 11.52 244 VAL A C 1
ATOM 1450 O O . VAL A 1 220 ? 19.177 21.946 13.609 1.00 11.99 244 VAL A O 1
ATOM 1454 N N . ASP A 1 221 ? 20.076 23.876 14.337 1.00 10.44 245 ASP A N 1
ATOM 1455 C CA . ASP A 1 221 ? 20.029 24.479 12.995 1.00 11.12 245 ASP A CA 1
ATOM 1456 C C . ASP A 1 221 ? 21.018 23.804 12.075 1.00 10.72 245 ASP A C 1
ATOM 1457 O O . ASP A 1 221 ? 20.652 23.357 10.963 1.00 10.12 245 ASP A O 1
ATOM 1462 N N . LEU A 1 222 ? 22.280 23.770 12.495 1.00 10.29 246 LEU A N 1
ATOM 1463 C CA . LEU A 1 222 ? 23.327 23.228 11.630 1.00 9.06 246 LEU A CA 1
ATOM 1464 C C . LEU A 1 222 ? 23.112 21.778 11.317 1.00 10.07 246 LEU A C 1
ATOM 1465 O O . LEU A 1 222 ? 23.389 21.359 10.219 1.00 9.58 246 LEU A O 1
ATOM 1470 N N . GLU A 1 223 ? 22.632 20.965 12.296 1.00 10.15 247 GLU A N 1
ATOM 1471 C CA . GLU A 1 223 ? 22.425 19.535 12.019 1.00 10.60 247 GLU A CA 1
ATOM 1472 C C . GLU A 1 223 ? 21.354 19.412 10.959 1.00 10.50 247 GLU A C 1
ATOM 1473 O O . GLU A 1 223 ? 21.463 18.528 10.045 1.00 11.45 247 GLU A O 1
ATOM 1479 N N . TYR A 1 224 ? 20.329 20.275 10.995 1.00 10.11 248 TYR A N 1
ATOM 1480 C CA . TYR A 1 224 ? 19.266 20.163 10.004 1.00 10.68 248 TYR A CA 1
ATOM 1481 C C . TYR A 1 224 ? 19.794 20.630 8.608 1.00 10.56 248 TYR A C 1
ATOM 1482 O O . TYR A 1 224 ? 19.573 19.933 7.605 1.00 10.25 248 TYR A O 1
ATOM 1491 N N . PHE A 1 225 ? 20.477 21.756 8.585 1.00 10.09 249 PHE A N 1
ATOM 1492 C CA . PHE A 1 225 ? 21.030 22.272 7.304 1.00 10.84 249 PHE A CA 1
ATOM 1493 C C . PHE A 1 225 ? 21.966 21.203 6.677 1.00 10.88 249 PHE A C 1
ATOM 1494 O O . PHE A 1 225 ? 21.931 20.944 5.448 1.00 10.96 249 PHE A O 1
ATOM 1502 N N . LYS A 1 226 ? 22.794 20.577 7.505 1.00 9.59 250 LYS A N 1
ATOM 1503 C CA . LYS A 1 226 ? 23.665 19.472 7.030 1.00 11.86 250 LYS A CA 1
ATOM 1504 C C . LYS A 1 226 ? 22.872 18.300 6.453 1.00 12.40 250 LYS A C 1
ATOM 1505 O O . LYS A 1 226 ? 23.207 17.774 5.398 1.00 12.56 250 LYS A O 1
ATOM 1511 N N . ALA A 1 227 ? 21.799 17.931 7.137 1.00 10.65 251 ALA A N 1
ATOM 1512 C CA . ALA A 1 227 ? 20.930 16.823 6.677 1.00 10.90 251 ALA A CA 1
ATOM 1513 C C . ALA A 1 227 ? 20.318 17.162 5.333 1.00 13.73 251 ALA A C 1
ATOM 1514 O O . ALA A 1 227 ? 20.075 16.230 4.520 1.00 16.19 251 ALA A O 1
ATOM 1516 N N . LEU A 1 228 ? 20.061 18.480 5.090 1.00 12.10 252 LEU A N 1
ATOM 1517 C CA . LEU A 1 228 ? 19.438 18.906 3.816 1.00 11.92 252 LEU A CA 1
ATOM 1518 C C . LEU A 1 228 ? 20.512 19.015 2.746 1.00 12.78 252 LEU A C 1
ATOM 1519 O O . LEU A 1 228 ? 20.189 19.230 1.550 1.00 14.35 252 LEU A O 1
ATOM 1524 N N . GLY A 1 229 ? 21.779 18.764 3.071 1.00 11.20 253 GLY A N 1
ATOM 1525 C CA . GLY A 1 229 ? 22.842 18.606 2.070 1.00 12.23 253 GLY A CA 1
ATOM 1526 C C . GLY A 1 229 ? 23.851 19.744 1.991 1.00 10.35 253 GLY A C 1
ATOM 1527 O O . GLY A 1 229 ? 24.760 19.663 1.181 1.00 13.63 253 GLY A O 1
ATOM 1528 N N . VAL A 1 230 ? 23.760 20.705 2.884 1.00 10.88 254 VAL A N 1
ATOM 1529 C CA . VAL A 1 230 ? 24.695 21.863 2.891 1.00 11.92 254 VAL A CA 1
ATOM 1530 C C . VAL A 1 230 ? 26.108 21.370 3.200 1.00 12.69 254 VAL A C 1
ATOM 1531 O O . VAL A 1 230 ? 26.259 20.493 4.066 1.00 13.25 254 VAL A O 1
ATOM 1535 N N . ASN A 1 231 ? 27.080 21.909 2.473 1.00 12.80 255 ASN A N 1
ATOM 1536 C CA . ASN A 1 231 ? 28.511 21.558 2.629 1.00 13.37 255 ASN A CA 1
ATOM 1537 C C . ASN A 1 231 ? 29.085 22.519 3.668 1.00 14.67 255 ASN A C 1
ATOM 1538 O O . ASN A 1 231 ? 29.365 23.694 3.363 1.00 15.81 255 ASN A O 1
ATOM 1543 N N . PHE A 1 232 ? 29.234 22.036 4.873 1.00 12.08 256 PHE A N 1
ATOM 1544 C CA . PHE A 1 232 ? 29.870 22.842 5.940 1.00 12.55 256 PHE A CA 1
ATOM 1545 C C . PHE A 1 232 ? 31.316 22.575 6.116 1.00 13.46 256 PHE A C 1
ATOM 1546 O O . PHE A 1 232 ? 31.793 21.399 6.025 1.00 14.15 256 PHE A O 1
ATOM 1554 N N . VAL A 1 233 ? 32.035 23.650 6.455 1.00 11.32 257 VAL A N 1
ATOM 1555 C CA . VAL A 1 233 ? 33.363 23.521 7.095 1.00 11.53 257 VAL A CA 1
ATOM 1556 C C . VAL A 1 233 ? 33.158 22.847 8.448 1.00 11.13 257 VAL A C 1
ATOM 1557 O O . VAL A 1 233 ? 32.267 23.233 9.226 1.00 11.94 257 VAL A O 1
ATOM 1561 N N . GLU A 1 234 ? 33.941 21.808 8.711 1.00 12.50 258 GLU A N 1
ATOM 1562 C CA . GLU A 1 234 ? 33.796 21.052 9.929 1.00 10.90 258 GLU A CA 1
ATOM 1563 C C . GLU A 1 234 ? 35.159 20.975 10.576 1.00 11.68 258 GLU A C 1
ATOM 1564 O O . GLU A 1 234 ? 36.015 20.110 10.215 1.00 15.31 258 GLU A O 1
ATOM 1570 N N . PRO A 1 235 ? 35.362 21.759 11.619 1.00 11.28 259 PRO A N 1
ATOM 1571 C CA . PRO A 1 235 ? 36.570 21.557 12.447 1.00 11.05 259 PRO A CA 1
ATOM 1572 C C . PRO A 1 235 ? 36.603 20.116 12.967 1.00 11.31 259 PRO A C 1
ATOM 1573 O O . PRO A 1 235 ? 35.583 19.529 13.220 1.00 12.43 259 PRO A O 1
ATOM 1577 N N . SER A 1 236 ? 37.847 19.614 13.146 1.00 12.89 260 SER A N 1
ATOM 1578 C CA . SER A 1 236 ? 37.982 18.243 13.645 1.00 13.29 260 SER A CA 1
ATOM 1579 C C . SER A 1 236 ? 37.392 18.141 15.068 1.00 11.95 260 SER A C 1
ATOM 1580 O O . SER A 1 236 ? 37.340 19.140 15.801 1.00 12.55 260 SER A O 1
ATOM 1583 N N . GLU A 1 237 ? 37.023 16.935 15.487 1.00 14.05 261 GLU A N 1
ATOM 1584 C CA . GLU A 1 237 ? 36.617 16.735 16.865 1.00 1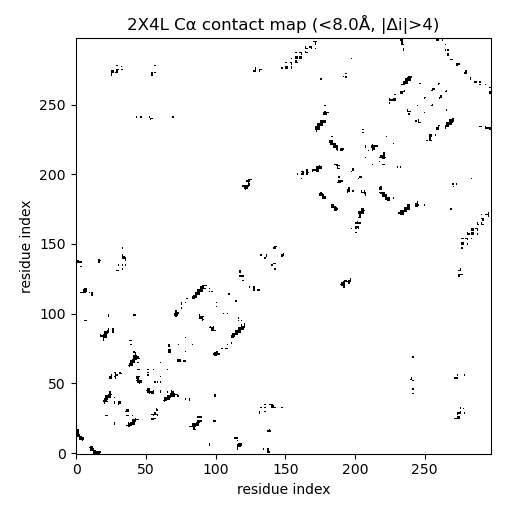2.43 261 GLU A CA 1
ATOM 1585 C C . GLU A 1 237 ? 37.781 17.153 17.773 1.00 12.66 261 GLU A C 1
ATOM 1586 O O . GLU A 1 237 ? 37.557 17.699 18.881 1.00 14.06 261 GLU A O 1
ATOM 1592 N N . ASP A 1 238 ? 39.033 16.918 17.390 1.00 13.64 262 ASP A N 1
ATOM 1593 C CA . ASP A 1 238 ? 40.156 17.305 18.228 1.00 12.01 262 ASP A CA 1
ATOM 1594 C C . ASP A 1 238 ? 40.164 18.797 18.424 1.00 13.95 262 ASP A C 1
ATOM 1595 O O . ASP A 1 238 ? 40.340 19.233 19.533 1.00 13.89 262 ASP A O 1
ATOM 1600 N N . ALA A 1 239 ? 39.875 19.531 17.327 1.00 12.08 263 ALA A N 1
ATOM 1601 C CA . ALA A 1 239 ? 39.891 21.020 17.384 1.00 12.69 263 ALA A CA 1
ATOM 1602 C C . ALA A 1 239 ? 38.716 21.556 18.226 1.00 13.44 263 ALA A C 1
ATOM 1603 O O . ALA A 1 239 ? 38.845 22.674 18.751 1.00 14.34 263 ALA A O 1
ATOM 1605 N N . LYS A 1 240 ? 37.671 20.793 18.467 1.00 12.45 264 LYS A N 1
ATOM 1606 C CA . LYS A 1 240 ? 36.559 21.254 19.261 1.00 12.88 264 LYS A CA 1
ATOM 1607 C C . LYS A 1 240 ? 36.527 20.741 20.681 1.00 11.30 264 LYS A C 1
ATOM 1608 O O . LYS A 1 240 ? 35.580 20.998 21.393 1.00 11.41 264 LYS A O 1
ATOM 1614 N N . LYS A 1 241 ? 37.538 19.981 21.088 1.00 11.55 265 LYS A N 1
ATOM 1615 C CA . LYS A 1 241 ? 37.386 19.247 22.377 1.00 11.74 265 LYS A CA 1
ATOM 1616 C C . LYS A 1 241 ? 37.390 20.176 23.565 1.00 11.88 265 LYS A C 1
ATOM 1617 O O . LYS A 1 241 ? 36.901 19.816 24.631 1.00 14.09 265 LYS A O 1
ATOM 1623 N N . ALA A 1 242 ? 37.972 21.392 23.424 1.00 12.73 266 ALA A N 1
ATOM 1624 C CA . ALA A 1 242 ? 37.916 22.283 24.584 1.00 15.23 266 ALA A CA 1
ATOM 1625 C C . ALA A 1 242 ? 36.490 22.797 24.960 1.00 14.05 266 ALA A C 1
ATOM 1626 O O . ALA A 1 242 ? 36.251 23.400 26.062 1.00 16.99 266 ALA A O 1
ATOM 1628 N N . THR A 1 243 ? 35.530 22.523 24.123 1.00 13.89 267 THR A N 1
ATOM 1629 C CA . THR A 1 243 ? 34.163 22.854 24.388 1.00 14.38 267 THR A CA 1
ATOM 1630 C C . THR A 1 243 ? 33.325 21.588 24.323 1.00 14.98 267 THR A C 1
ATOM 1631 O O . THR A 1 243 ? 32.112 21.671 24.155 1.00 16.28 267 THR A O 1
ATOM 1635 N N . GLY A 1 244 ? 33.922 20.382 24.452 1.00 13.12 268 GLY A N 1
ATOM 1636 C CA . GLY A 1 244 ? 33.114 19.120 24.439 1.00 13.72 268 GLY A CA 1
ATOM 1637 C C . GLY A 1 244 ? 32.435 18.883 23.096 1.00 13.06 268 GLY A C 1
ATOM 1638 O O . GLY A 1 244 ? 31.485 18.103 23.008 1.00 16.49 268 GLY A O 1
ATOM 1639 N N . GLY A 1 245 ? 32.985 19.453 22.039 1.00 12.14 269 GLY A N 1
ATOM 1640 C CA . GLY A 1 245 ? 32.569 19.138 20.721 1.00 11.51 269 GLY A CA 1
ATOM 1641 C C . GLY A 1 245 ? 31.724 20.196 20.031 1.00 12.65 269 GLY A C 1
ATOM 1642 O O . GLY A 1 245 ? 31.296 19.964 18.926 1.00 12.80 269 GLY A O 1
ATOM 1643 N N . TRP A 1 246 ? 31.475 21.326 20.691 1.00 12.25 270 TRP A N 1
ATOM 1644 C CA . TRP A 1 246 ? 30.623 22.388 20.069 1.00 13.31 270 TRP A CA 1
ATOM 1645 C C . TRP A 1 246 ? 31.376 23.203 19.026 1.00 9.60 270 TRP A C 1
ATOM 1646 O O . TRP A 1 246 ? 30.952 23.244 17.869 1.00 13.42 270 TRP A O 1
ATOM 1657 N N . PHE A 1 247 ? 32.492 23.793 19.393 1.00 10.22 271 PHE A N 1
ATOM 1658 C CA . PHE A 1 247 ? 33.176 24.701 18.461 1.00 10.71 271 PHE A CA 1
ATOM 1659 C C . PHE A 1 247 ? 34.655 24.764 18.741 1.00 11.68 271 PHE A C 1
ATOM 1660 O O . PHE A 1 247 ? 35.149 24.330 19.844 1.00 13.30 271 PHE A O 1
ATOM 1668 N N . GLU A 1 248 ? 35.353 25.299 17.736 1.00 11.31 272 GLU A N 1
ATOM 1669 C CA . GLU A 1 248 ? 36.815 25.537 17.817 1.00 10.92 272 GLU A CA 1
ATOM 1670 C C . GLU A 1 248 ? 37.027 27.019 18.041 1.00 11.39 272 GLU A C 1
ATOM 1671 O O . GLU A 1 248 ? 36.329 27.878 17.426 1.00 14.81 272 GLU A O 1
ATOM 1677 N N . SER A 1 249 ? 37.946 27.382 18.939 1.00 14.67 273 SER A N 1
ATOM 1678 C CA . SER A 1 249 ? 38.297 28.813 19.185 1.00 16.51 273 SER A CA 1
ATOM 1679 C C . SER A 1 249 ? 39.511 29.149 18.374 1.00 16.16 273 SER A C 1
ATOM 1680 O O . SER A 1 249 ? 40.563 28.477 18.486 1.00 18.83 273 SER A O 1
ATOM 1683 N N . LEU A 1 250 ? 39.425 30.230 17.634 1.00 17.29 274 LEU A N 1
ATOM 1684 C CA . LEU A 1 250 ? 40.568 30.690 16.871 1.00 18.91 274 LEU A CA 1
ATOM 1685 C C . LEU A 1 250 ? 40.934 32.116 17.273 1.00 19.63 274 LEU A C 1
ATOM 1686 O O . LEU A 1 250 ? 40.076 32.994 17.480 1.00 18.38 274 LEU A O 1
ATOM 1691 N N . SER A 1 251 ? 42.237 32.410 17.263 1.00 19.35 275 SER A N 1
ATOM 1692 C CA . SER A 1 251 ? 42.641 33.829 17.440 1.00 21.30 275 SER A CA 1
ATOM 1693 C C . SER A 1 251 ? 42.236 34.632 16.237 1.00 22.28 275 SER A C 1
ATOM 1694 O O . SER A 1 251 ? 42.084 34.067 15.144 1.00 22.97 275 SER A O 1
ATOM 1697 N N . TRP A 1 252 ? 42.041 35.938 16.432 1.00 21.97 276 TRP A N 1
ATOM 1698 C CA . TRP A 1 252 ? 41.555 36.706 15.314 1.00 26.52 276 TRP A CA 1
ATOM 1699 C C . TRP A 1 252 ? 42.496 36.665 14.143 1.00 27.47 276 TRP A C 1
ATOM 1700 O O . TRP A 1 252 ? 42.095 36.703 12.989 1.00 28.25 276 TRP A O 1
ATOM 1711 N N . GLU A 1 253 ? 43.791 36.613 14.447 1.00 30.16 277 GLU A N 1
ATOM 1712 C CA . GLU A 1 253 ? 44.762 36.527 13.385 1.00 31.07 277 GLU A CA 1
ATOM 1713 C C . GLU A 1 253 ? 44.715 35.201 12.677 1.00 28.03 277 GLU A C 1
ATOM 1714 O O . GLU A 1 253 ? 45.311 35.077 11.640 1.00 28.65 277 GLU A O 1
ATOM 1720 N N . ASN A 1 254 ? 43.946 34.209 13.162 1.00 26.35 278 ASN A N 1
ATOM 1721 C CA . ASN A 1 254 ? 43.910 32.917 12.485 1.00 25.21 278 ASN A CA 1
ATOM 1722 C C . ASN A 1 254 ? 42.515 32.568 11.907 1.00 23.65 278 ASN A C 1
ATOM 1723 O O . ASN A 1 254 ? 42.204 31.373 11.557 1.00 22.20 278 ASN A O 1
ATOM 1728 N N . VAL A 1 255 ? 41.742 33.624 11.660 1.00 22.64 279 VAL A N 1
ATOM 1729 C CA . VAL A 1 255 ? 40.369 33.361 11.119 1.00 21.99 279 VAL A CA 1
ATOM 1730 C C . VAL A 1 255 ? 40.350 32.839 9.669 1.00 22.16 279 VAL A C 1
ATOM 1731 O O . VAL A 1 255 ? 39.340 32.361 9.158 1.00 23.74 279 VAL A O 1
ATOM 1735 N N . ASP A 1 256 ? 41.488 32.929 8.969 1.00 24.70 280 ASP A N 1
ATOM 1736 C CA . ASP A 1 256 ? 41.601 32.335 7.643 1.00 23.35 280 ASP A CA 1
ATOM 1737 C C . ASP A 1 256 ? 41.995 30.841 7.611 1.00 23.18 280 ASP A C 1
ATOM 1738 O O . ASP A 1 256 ? 42.303 30.295 6.566 1.00 23.00 280 ASP A O 1
ATOM 1743 N N . LYS A 1 257 ? 41.863 30.154 8.740 1.00 20.21 281 LYS A N 1
ATOM 1744 C CA . LYS A 1 257 ? 42.235 28.750 8.793 1.00 20.57 281 LYS A CA 1
ATOM 1745 C C . LYS A 1 257 ? 41.585 27.887 7.732 1.00 19.51 281 LYS A C 1
ATOM 1746 O O . LYS A 1 257 ? 42.257 26.978 7.177 1.00 22.29 281 LYS A O 1
ATOM 1752 N N . TYR A 1 258 ? 40.260 28.071 7.587 1.00 20.28 282 TYR A N 1
ATOM 1753 C CA . TYR A 1 258 ? 39.452 27.250 6.702 1.00 18.07 282 TYR A CA 1
ATOM 1754 C C . TYR A 1 258 ? 38.958 28.081 5.513 1.00 18.61 282 TYR A C 1
ATOM 1755 O O . TYR A 1 258 ? 38.321 29.121 5.668 1.00 19.62 282 TYR A O 1
ATOM 1764 N N . PRO A 1 259 ? 39.151 27.570 4.315 1.00 18.87 283 PRO A N 1
ATOM 1765 C CA . PRO A 1 259 ? 38.599 28.304 3.153 1.00 19.44 283 PRO A CA 1
ATOM 1766 C C . PRO A 1 259 ? 37.039 28.168 3.215 1.00 17.25 283 PRO A C 1
ATOM 1767 O O . PRO A 1 259 ? 36.513 27.060 3.433 1.00 19.17 283 PRO A O 1
ATOM 1771 N N . ALA A 1 260 ? 36.355 29.297 3.049 1.00 16.55 284 ALA A N 1
ATOM 1772 C CA . ALA A 1 260 ? 34.912 29.299 3.097 1.00 16.37 284 ALA A CA 1
ATOM 1773 C C . ALA A 1 260 ? 34.378 30.205 1.993 1.00 15.44 284 AL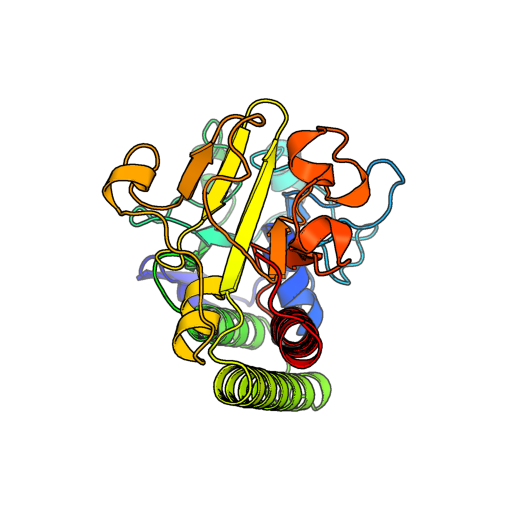A A C 1
ATOM 1774 O O . ALA A 1 260 ? 35.030 31.208 1.614 1.00 16.35 284 ALA A O 1
ATOM 1776 N N . ASP A 1 261 ? 33.230 29.849 1.418 1.00 13.27 285 ASP A N 1
ATOM 1777 C CA . ASP A 1 261 ? 32.589 30.617 0.410 1.00 14.55 285 ASP A CA 1
ATOM 1778 C C . ASP A 1 261 ? 31.444 31.482 0.972 1.00 12.76 285 ASP A C 1
ATOM 1779 O O . ASP A 1 261 ? 31.206 32.612 0.536 1.00 14.32 285 ASP A O 1
ATOM 1784 N N . VAL A 1 262 ? 30.714 30.929 1.955 1.00 10.98 286 VAL A N 1
ATOM 1785 C CA . VAL A 1 262 ? 29.625 31.664 2.623 1.00 11.04 286 VAL A CA 1
ATOM 1786 C C . VAL A 1 262 ? 29.930 31.543 4.116 1.00 10.34 286 VAL A C 1
ATOM 1787 O O . VAL A 1 262 ? 30.245 30.424 4.613 1.00 11.12 286 VAL A O 1
ATOM 1791 N N . ILE A 1 263 ? 29.887 32.664 4.820 1.00 10.55 287 ILE A N 1
ATOM 1792 C CA . ILE A 1 263 ? 30.016 32.630 6.319 1.00 10.70 287 ILE A CA 1
ATOM 1793 C C . ILE A 1 263 ? 28.690 33.045 6.936 1.00 10.00 287 ILE A C 1
ATOM 1794 O O . ILE A 1 263 ? 28.104 34.064 6.514 1.00 10.94 287 ILE A O 1
ATOM 1799 N N . ILE A 1 264 ? 28.207 32.233 7.913 1.00 8.48 288 ILE A N 1
ATOM 1800 C CA . ILE A 1 264 ? 26.993 32.536 8.641 1.00 8.45 288 ILE A CA 1
ATOM 1801 C C . ILE A 1 264 ? 27.397 32.899 10.064 1.00 9.43 288 ILE A C 1
ATOM 1802 O O . ILE A 1 264 ? 28.078 32.072 10.747 1.00 10.26 288 ILE A O 1
ATOM 1807 N N . MET A 1 265 ? 27.124 34.145 10.470 1.00 8.47 289 MET A N 1
ATOM 1808 C CA . MET A 1 265 ? 27.639 34.670 11.737 1.00 8.81 289 MET A CA 1
ATOM 1809 C C . MET A 1 265 ? 26.519 34.809 12.776 1.00 8.83 289 MET A C 1
ATOM 1810 O O . MET A 1 265 ? 25.480 35.406 12.534 1.00 9.81 289 MET A O 1
ATOM 1815 N N . ASP A 1 266 ? 26.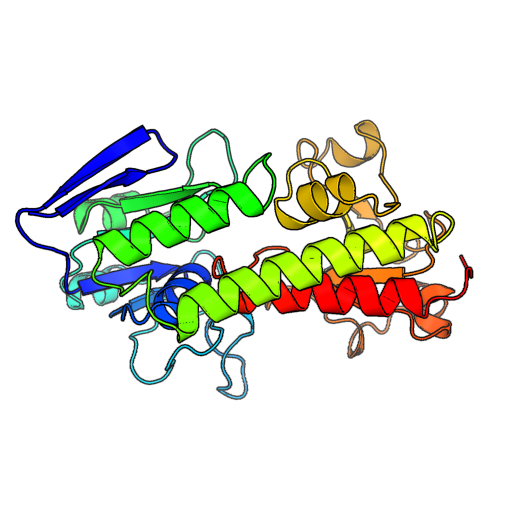829 34.325 13.973 1.00 8.08 290 ASP A N 1
ATOM 1816 C CA . ASP A 1 266 ? 25.977 34.427 15.147 1.00 8.49 290 ASP A CA 1
ATOM 1817 C C . ASP A 1 266 ? 25.388 35.852 15.237 1.00 8.52 290 ASP A C 1
ATOM 1818 O O . ASP A 1 266 ? 26.129 36.869 15.224 1.00 10.37 290 ASP A O 1
ATOM 1823 N N . ASP A 1 267 ? 24.082 35.886 15.428 1.00 9.00 291 ASP A N 1
ATOM 1824 C CA . ASP A 1 267 ? 23.336 37.116 15.508 1.00 9.66 291 ASP A CA 1
ATOM 1825 C C . ASP A 1 267 ? 23.008 37.611 16.932 1.00 9.12 291 ASP A C 1
ATOM 1826 O O . ASP A 1 267 ? 22.343 38.679 17.085 1.00 11.79 291 ASP A O 1
ATOM 1831 N N . ARG A 1 268 ? 23.483 36.904 17.962 1.00 8.44 292 ARG A N 1
ATOM 1832 C CA . ARG A 1 268 ? 22.963 37.241 19.295 1.00 8.88 292 ARG A CA 1
ATOM 1833 C C . ARG A 1 268 ? 23.592 38.431 19.967 1.00 13.07 292 ARG A C 1
ATOM 1834 O O . ARG A 1 268 ? 24.712 38.825 19.598 1.00 13.46 292 ARG A O 1
ATOM 1842 N N . ALA A 1 269 ? 22.911 38.956 20.997 1.00 13.04 293 ALA A N 1
ATOM 1843 C CA . ALA A 1 269 ? 23.340 40.158 21.717 1.00 17.44 293 ALA A CA 1
ATOM 1844 C C . ALA A 1 269 ? 24.740 40.149 22.265 1.00 18.87 293 ALA A C 1
ATOM 1845 O O . ALA A 1 269 ? 25.362 41.220 22.369 1.00 23.83 293 ALA A O 1
ATOM 1847 N N . SER A 1 270 ? 25.200 39.019 22.643 1.00 18.79 294 SER A N 1
ATOM 1848 C CA . SER A 1 270 ? 26.513 39.002 23.295 1.00 20.91 294 SER A CA 1
ATOM 1849 C C . SER A 1 270 ? 27.688 38.955 22.272 1.00 17.72 294 SER A C 1
ATOM 1850 O O . SER A 1 270 ? 28.842 38.833 22.705 1.00 20.07 294 SER A O 1
ATOM 1853 N N . THR A 1 271 ? 27.377 38.932 20.996 1.00 12.08 295 THR A N 1
ATOM 1854 C CA . THR A 1 271 ? 28.381 38.642 19.987 1.00 11.35 295 THR A CA 1
ATOM 1855 C C . THR A 1 271 ? 28.544 39.836 19.018 1.00 13.18 295 THR A C 1
ATOM 1856 O O . THR A 1 271 ? 27.637 40.645 18.846 1.00 14.42 295 THR A O 1
ATOM 1860 N N . ILE A 1 272 ? 29.744 39.968 18.477 1.00 12.67 296 ILE A N 1
ATOM 1861 C CA . ILE A 1 272 ? 30.014 41.065 17.552 1.00 12.94 296 ILE A CA 1
ATOM 1862 C C . ILE A 1 272 ? 29.546 40.742 16.147 1.00 11.68 296 ILE A C 1
ATOM 1863 O O . ILE A 1 272 ? 29.828 39.678 15.578 1.00 11.59 296 ILE A O 1
ATOM 1868 N N . GLN A 1 273 ? 28.670 41.616 15.673 1.00 11.81 297 GLN A N 1
ATOM 1869 C CA . GLN A 1 273 ? 28.032 41.448 14.379 1.00 14.03 297 GLN A CA 1
ATOM 1870 C C . GLN A 1 273 ? 29.000 41.779 13.270 1.00 14.48 297 GLN A C 1
ATOM 1871 O O . GLN A 1 273 ? 29.894 42.612 13.425 1.00 14.92 297 GLN A O 1
ATOM 1877 N N . PRO A 1 274 ? 28.810 41.146 12.092 1.00 15.18 298 PRO A N 1
ATOM 1878 C CA . PRO A 1 274 ? 29.771 41.307 11.026 1.00 16.52 298 PRO A CA 1
ATOM 1879 C C . PRO A 1 274 ? 29.999 42.782 10.645 1.00 17.70 298 PRO A C 1
ATOM 1880 O O . PRO A 1 274 ? 31.115 43.160 10.343 1.00 18.05 298 PRO A O 1
ATOM 1884 N N . ALA A 1 275 ? 28.989 43.635 10.632 1.00 17.76 299 ALA A N 1
ATOM 1885 C CA . ALA A 1 275 ? 29.228 45.030 10.244 1.00 20.07 299 ALA A CA 1
ATOM 1886 C C . ALA A 1 275 ? 30.237 45.761 11.147 1.00 20.00 299 ALA A C 1
ATOM 1887 O O . ALA A 1 275 ? 30.843 46.785 10.774 1.00 23.26 299 ALA A O 1
ATOM 1889 N N . ASP A 1 276 ? 30.425 45.224 12.357 1.00 18.53 300 ASP A N 1
ATOM 1890 C CA . ASP A 1 276 ? 31.171 45.876 13.407 1.00 18.10 300 ASP A CA 1
ATOM 1891 C C . ASP A 1 276 ? 32.532 45.262 13.623 1.00 18.07 300 ASP A C 1
ATOM 1892 O O . ASP A 1 276 ? 33.289 45.635 14.508 1.00 21.14 300 ASP A O 1
ATOM 1897 N N . ILE A 1 277 ? 32.840 44.172 12.906 1.00 16.05 301 ILE A N 1
ATOM 1898 C CA . ILE A 1 277 ? 34.108 43.527 13.044 1.00 16.59 301 ILE A CA 1
ATOM 1899 C C . ILE A 1 277 ? 35.158 44.338 12.295 1.00 19.99 301 ILE A C 1
ATOM 1900 O O . ILE A 1 277 ? 35.007 44.628 11.123 1.00 21.45 301 ILE A O 1
ATOM 1905 N N . THR A 1 278 ? 36.188 44.743 12.996 1.00 21.17 302 THR A N 1
ATOM 1906 C CA . THR A 1 278 ? 37.136 45.730 12.399 1.00 23.09 302 THR A CA 1
ATOM 1907 C C . THR A 1 278 ? 38.461 45.023 12.124 1.00 22.37 302 THR A C 1
ATOM 1908 O O . THR A 1 278 ? 39.402 45.601 11.528 1.00 25.27 302 THR A O 1
ATOM 1912 N N . GLU A 1 279 ? 38.556 43.766 12.570 1.00 21.29 303 GLU A N 1
ATOM 1913 C CA . GLU A 1 279 ? 39.836 43.056 12.505 1.00 20.38 303 GLU A CA 1
ATOM 1914 C C . GLU A 1 279 ? 40.225 42.814 11.045 1.00 19.07 303 GLU A C 1
ATOM 1915 O O . GLU A 1 279 ? 39.406 42.374 10.181 1.00 18.94 303 GLU A O 1
ATOM 1921 N N . GLY A 1 280 ? 41.479 43.139 10.719 1.00 23.71 304 GLY A N 1
ATOM 1922 C CA . GLY A 1 280 ? 41.962 43.085 9.328 1.00 23.26 304 GLY A CA 1
ATOM 1923 C C . GLY A 1 280 ? 41.965 41.737 8.660 1.00 24.29 304 GLY A C 1
ATOM 1924 O O . GLY A 1 280 ? 41.643 41.616 7.491 1.00 25.52 304 GLY A O 1
ATOM 1925 N N . THR A 1 281 ? 42.205 40.705 9.458 1.00 22.10 305 THR A N 1
ATOM 1926 C CA . THR A 1 281 ? 42.194 39.336 8.949 1.00 21.04 305 THR A CA 1
ATOM 1927 C C . THR A 1 281 ? 40.789 38.940 8.479 1.00 20.29 305 THR A C 1
ATOM 1928 O O . THR A 1 281 ? 40.633 38.243 7.505 1.00 19.07 305 THR A O 1
ATOM 1932 N N . TRP A 1 282 ? 39.776 39.348 9.241 1.00 17.28 306 TRP A N 1
ATOM 1933 C CA . TRP A 1 282 ? 38.367 39.139 8.831 1.00 16.23 306 TRP A CA 1
ATOM 1934 C C . TRP A 1 282 ? 38.031 39.887 7.527 1.00 17.02 306 TRP A C 1
ATOM 1935 O O . TRP A 1 282 ? 37.425 39.331 6.591 1.00 17.34 306 TRP A O 1
ATOM 1946 N N . LYS A 1 283 ? 38.420 41.151 7.487 1.00 19.70 307 LYS A N 1
ATOM 1947 C CA . LYS A 1 283 ? 38.038 41.996 6.352 1.00 22.35 307 LYS A CA 1
ATOM 1948 C C . LYS A 1 283 ? 38.676 41.501 5.073 1.00 22.89 307 LYS A C 1
ATOM 1949 O O . LYS A 1 283 ? 38.162 41.789 3.963 1.00 25.35 307 LYS A O 1
ATOM 1955 N N . GLN A 1 284 ? 39.737 40.758 5.204 1.00 22.62 308 GLN A N 1
ATOM 1956 C CA . GLN A 1 284 ? 40.380 40.195 4.061 1.00 24.08 308 GLN A CA 1
ATOM 1957 C C . GLN A 1 284 ? 39.902 38.816 3.627 1.00 23.40 308 GLN A C 1
ATOM 1958 O O . GLN A 1 284 ? 40.364 38.291 2.699 1.00 24.84 308 GLN A O 1
ATOM 1964 N N . LEU A 1 285 ? 38.928 38.262 4.340 1.00 20.11 309 LEU A N 1
ATOM 1965 C CA . LEU A 1 285 ? 38.381 36.956 3.979 1.00 19.19 309 LEU A CA 1
ATOM 1966 C C . LEU A 1 285 ? 37.699 36.995 2.610 1.00 18.99 309 LEU A C 1
ATOM 1967 O O . LEU A 1 285 ? 36.927 37.910 2.323 1.00 18.95 309 LEU A O 1
ATOM 1972 N N . PRO A 1 286 ? 37.986 36.005 1.772 1.00 18.47 310 PRO A N 1
ATOM 1973 C CA . PRO A 1 286 ? 37.389 35.939 0.433 1.00 19.84 310 PRO A CA 1
ATOM 1974 C C . PRO A 1 286 ? 35.873 36.103 0.482 1.00 16.10 310 PRO A C 1
ATOM 1975 O O . PRO A 1 286 ? 35.299 36.820 -0.338 1.00 18.86 310 PRO A O 1
ATOM 1979 N N . ALA A 1 287 ? 35.238 35.437 1.441 1.00 15.39 311 ALA A N 1
ATOM 1980 C CA . ALA A 1 287 ? 33.795 35.504 1.610 1.00 16.14 311 ALA A CA 1
ATOM 1981 C C . ALA A 1 287 ? 33.354 36.901 2.023 1.00 15.91 311 ALA A C 1
ATOM 1982 O O . ALA A 1 287 ? 32.350 37.412 1.526 1.00 18.51 311 ALA A O 1
ATOM 1984 N N . VAL A 1 288 ? 34.102 37.522 2.931 1.00 15.79 312 VAL A N 1
ATOM 1985 C CA . VAL A 1 288 ? 33.741 38.887 3.385 1.00 16.82 312 VAL A CA 1
ATOM 1986 C C . VAL A 1 288 ? 33.911 39.919 2.235 1.00 19.24 312 VAL A C 1
ATOM 1987 O O . VAL A 1 288 ? 32.986 40.710 1.985 1.00 19.42 312 VAL A O 1
ATOM 1991 N N . LYS A 1 289 ? 34.988 39.779 1.488 1.00 20.25 313 LYS A N 1
ATOM 1992 C CA . LYS A 1 289 ? 35.231 40.670 0.354 1.00 21.52 313 LYS A CA 1
ATOM 1993 C C . LYS A 1 289 ? 34.184 40.469 -0.692 1.00 19.65 313 LYS A C 1
ATOM 1994 O O . LYS A 1 289 ? 33.809 41.450 -1.363 1.00 21.80 313 LYS A O 1
ATOM 2000 N N . ALA A 1 290 ? 33.711 39.217 -0.868 1.00 18.26 314 ALA A N 1
ATOM 2001 C CA . ALA A 1 290 ? 32.636 38.950 -1.873 1.00 18.92 314 ALA A CA 1
ATOM 2002 C C . ALA A 1 290 ? 31.240 39.320 -1.386 1.00 19.42 314 ALA A C 1
ATOM 2003 O O . ALA A 1 290 ? 30.275 39.181 -2.125 1.00 20.66 314 ALA A O 1
ATOM 2005 N N . GLY A 1 291 ? 31.112 39.763 -0.158 1.00 18.20 315 GLY A N 1
ATOM 2006 C CA . GLY A 1 291 ? 29.773 40.067 0.343 1.00 17.93 315 GLY A CA 1
ATOM 2007 C C . GLY A 1 291 ? 28.924 38.846 0.649 1.00 18.85 315 GLY A C 1
ATOM 2008 O O . GLY A 1 291 ? 27.703 38.927 0.536 1.00 22.38 315 GLY A O 1
ATOM 2009 N N . GLN A 1 292 ? 29.534 37.674 0.900 1.00 16.50 316 GLN A N 1
ATOM 2010 C CA . GLN A 1 292 ? 28.861 36.395 1.089 1.00 13.84 316 GLN A CA 1
ATOM 2011 C C . GLN A 1 292 ? 28.787 36.001 2.569 1.00 12.70 316 GLN A C 1
ATOM 2012 O O . GLN A 1 292 ? 29.149 34.932 2.959 1.00 13.77 316 GLN A O 1
ATOM 2018 N N . VAL A 1 293 ? 28.374 36.934 3.390 1.00 12.98 317 VAL A N 1
ATOM 2019 C CA . VAL A 1 293 ? 28.214 36.760 4.853 1.00 11.63 317 VAL A CA 1
ATOM 2020 C C . VAL A 1 293 ? 26.752 37.058 5.126 1.00 11.71 317 VAL A C 1
ATOM 2021 O O . VAL A 1 293 ? 26.187 38.107 4.744 1.00 14.03 317 VAL A O 1
ATOM 2025 N N . ILE A 1 294 ? 26.117 36.153 5.872 1.00 10.74 318 ILE A N 1
ATOM 2026 C CA . ILE A 1 294 ? 24.787 36.361 6.373 1.00 10.00 318 ILE A CA 1
ATOM 2027 C C . ILE A 1 294 ? 24.678 36.068 7.804 1.00 9.75 318 ILE A C 1
ATOM 2028 O O . ILE A 1 294 ? 25.664 35.594 8.426 1.00 10.26 318 ILE A O 1
ATOM 2033 N N . ALA A 1 295 ? 23.503 36.172 8.426 1.00 10.34 319 ALA A N 1
ATOM 2034 C CA . ALA A 1 295 ? 23.323 35.774 9.828 1.00 8.65 319 ALA A CA 1
ATOM 2035 C C . ALA A 1 295 ? 23.115 34.282 9.985 1.00 9.34 319 ALA A C 1
ATOM 2036 O O . ALA A 1 295 ? 22.599 33.604 9.082 1.00 11.26 319 ALA A O 1
ATOM 2038 N N . ARG A 1 296 ? 23.537 33.796 11.147 1.00 9.37 320 ARG A N 1
ATOM 2039 C CA . ARG A 1 296 ? 23.131 32.548 11.675 1.00 8.49 320 ARG A CA 1
ATOM 2040 C C . ARG A 1 296 ? 22.391 32.838 13.000 1.00 8.86 320 ARG A C 1
ATOM 2041 O O . ARG A 1 296 ? 22.890 33.697 13.748 1.00 10.00 320 ARG A O 1
ATOM 2049 N N . SER A 1 297 ? 21.321 32.077 13.303 1.00 9.26 321 SER A N 1
ATOM 2050 C CA . SER A 1 297 ? 20.699 32.166 14.633 1.00 8.27 321 SER A CA 1
ATOM 2051 C C . SER A 1 297 ? 21.016 30.887 15.409 1.00 9.09 321 SER A C 1
ATOM 2052 O O . SER A 1 297 ? 20.319 29.867 15.242 1.00 9.49 321 SER A O 1
ATOM 2055 N N . PRO A 1 298 ? 22.091 30.882 16.242 1.00 8.84 322 PRO A N 1
ATOM 2056 C CA . PRO A 1 298 ? 22.409 29.628 16.940 1.00 9.11 322 PRO A CA 1
ATOM 2057 C C . PRO A 1 298 ? 21.345 29.273 17.979 1.00 8.43 322 PRO A C 1
ATOM 2058 O O . PRO A 1 298 ? 21.327 28.170 18.444 1.00 10.03 322 PRO A O 1
ATOM 2062 N N . GLU A 1 299 ? 20.478 30.236 18.319 1.00 8.85 323 GLU A N 1
ATOM 2063 C CA . GLU A 1 299 ? 19.272 29.942 19.164 1.00 8.04 323 GLU A CA 1
ATOM 2064 C C . GLU A 1 299 ? 18.044 30.249 18.308 1.00 9.95 323 GLU A C 1
ATOM 2065 O O . GLU A 1 299 ? 17.413 31.320 18.461 1.00 9.45 323 GLU A O 1
ATOM 2071 N N . PRO A 1 300 ? 17.671 29.386 17.373 1.00 8.52 324 PRO A N 1
ATOM 2072 C CA . PRO A 1 300 ? 16.432 29.627 16.610 1.00 8.36 324 PRO A CA 1
ATOM 2073 C C . PRO A 1 300 ? 15.290 29.844 17.581 1.00 8.82 324 PRO A C 1
ATOM 2074 O O . PRO A 1 300 ? 15.219 29.235 18.677 1.00 10.53 324 PRO A O 1
ATOM 2078 N N . ILE A 1 301 ? 14.385 30.743 17.181 1.00 8.89 325 ILE A N 1
ATOM 2079 C CA . ILE A 1 301 ? 13.090 30.889 17.855 1.00 10.44 325 ILE A CA 1
ATOM 2080 C C . ILE A 1 301 ? 12.260 29.771 17.276 1.00 9.71 325 ILE A C 1
ATOM 2081 O O . ILE A 1 301 ? 12.047 29.651 16.062 1.00 11.18 325 ILE A O 1
ATOM 2086 N N . LEU A 1 302 ? 11.786 28.916 18.170 1.00 9.76 326 LEU A N 1
ATOM 2087 C CA . LEU A 1 302 ? 11.179 27.627 17.782 1.00 10.54 326 LEU A CA 1
ATOM 2088 C C . LEU A 1 302 ? 9.687 27.727 17.300 1.00 11.76 326 LEU A C 1
ATOM 2089 O O . LEU A 1 302 ? 8.814 27.015 17.805 1.00 13.17 326 LEU A O 1
ATOM 2094 N N . SER A 1 303 ? 9.459 28.652 16.356 1.00 11.75 327 SER A N 1
ATOM 2095 C CA . SER A 1 303 ? 8.231 28.677 15.571 1.00 12.96 327 SER A CA 1
ATOM 2096 C C . SER A 1 303 ? 8.592 28.463 14.115 1.00 13.14 327 SER A C 1
ATOM 2097 O O . SER A 1 303 ? 9.662 28.799 13.666 1.00 13.12 327 SER A O 1
ATOM 2100 N N . TYR A 1 304 ? 7.668 27.846 13.384 1.00 13.62 328 TYR A N 1
ATOM 2101 C CA . TYR A 1 304 ? 7.948 27.716 11.938 1.00 12.83 328 TYR A CA 1
ATOM 2102 C C . TYR A 1 304 ? 8.142 29.064 11.303 1.00 12.74 328 TYR A C 1
ATOM 2103 O O . TYR A 1 304 ? 9.049 29.201 10.430 1.00 13.88 328 TYR A O 1
ATOM 2112 N N . ASP A 1 305 ? 7.404 30.067 11.735 1.00 13.96 329 ASP A N 1
ATOM 2113 C CA . ASP A 1 305 ? 7.498 31.380 11.193 1.00 14.65 329 ASP A CA 1
ATOM 2114 C C . ASP A 1 305 ? 8.927 31.904 11.298 1.00 12.93 329 ASP A C 1
ATOM 2115 O O . ASP A 1 305 ? 9.439 32.552 10.384 1.00 17.79 329 ASP A O 1
ATOM 2120 N N . LYS A 1 306 ? 9.476 31.752 12.479 1.00 12.29 330 LYS A N 1
ATOM 2121 C CA . LYS A 1 306 ? 10.838 32.279 12.653 1.00 11.72 330 LYS A CA 1
ATOM 2122 C C . LYS A 1 306 ? 11.975 31.417 12.196 1.00 10.61 330 LYS A C 1
ATOM 2123 O O . LYS A 1 306 ? 13.127 31.862 12.083 1.00 11.15 330 LYS A O 1
ATOM 2129 N N . CYS A 1 307 ? 11.678 30.166 11.872 1.00 10.32 331 CYS A N 1
ATOM 2130 C CA . CYS A 1 307 ? 12.746 29.306 11.303 1.00 10.32 331 CYS A CA 1
ATOM 2131 C C . CYS A 1 307 ? 12.755 29.274 9.780 1.00 10.01 331 CYS A C 1
ATOM 2132 O O . CYS A 1 307 ? 13.733 28.915 9.153 1.00 11.85 331 CYS A O 1
ATOM 2135 N N . THR A 1 308 ? 11.629 29.593 9.157 1.00 9.73 332 THR A N 1
ATOM 2136 C CA . THR A 1 308 ? 11.537 29.698 7.689 1.00 10.69 332 THR A CA 1
ATOM 2137 C C . THR A 1 308 ? 12.607 30.611 7.140 1.00 12.12 332 THR A C 1
ATOM 2138 O O . THR A 1 308 ? 13.344 30.265 6.179 1.00 12.67 332 THR A O 1
ATOM 2142 N N . PRO A 1 309 ? 12.857 31.823 7.755 1.00 10.91 333 PRO A N 1
ATOM 2143 C CA . PRO A 1 309 ? 13.887 32.687 7.181 1.00 12.21 333 PRO A CA 1
ATOM 2144 C C . PRO A 1 309 ? 15.285 32.096 7.308 1.00 10.57 333 PRO A C 1
ATOM 2145 O O . PRO A 1 309 ? 16.197 32.412 6.556 1.00 11.79 333 PRO A O 1
ATOM 2149 N N . LEU A 1 310 ? 15.498 31.255 8.319 1.00 9.76 334 LEU A N 1
ATOM 2150 C CA . LEU A 1 310 ? 16.823 30.703 8.476 1.00 10.60 334 LEU A CA 1
ATOM 2151 C C . LEU A 1 310 ? 17.130 29.809 7.240 1.00 10.37 334 LEU A C 1
ATOM 2152 O O . LEU A 1 310 ? 18.269 29.843 6.717 1.00 12.57 334 LEU A O 1
ATOM 2157 N N . LEU A 1 311 ? 16.102 29.039 6.808 1.00 8.73 335 LEU A N 1
ATOM 2158 C CA . LEU A 1 311 ? 16.270 28.229 5.593 1.00 11.01 335 LEU A CA 1
ATOM 2159 C C . LEU A 1 311 ? 16.367 29.064 4.314 1.00 11.37 335 LEU A C 1
ATOM 2160 O O . LEU A 1 311 ? 17.294 28.884 3.520 1.00 11.81 335 LEU A O 1
ATOM 2165 N N . ASP A 1 312 ? 15.433 30.035 4.168 1.00 10.41 336 ASP A N 1
ATOM 2166 C CA . ASP A 1 312 ? 15.482 30.913 2.961 1.00 11.45 336 ASP A CA 1
ATOM 2167 C C . ASP A 1 312 ? 16.799 31.664 2.915 1.00 10.53 336 ASP A C 1
ATOM 2168 O O . ASP A 1 312 ? 17.329 31.838 1.807 1.00 11.07 336 ASP A O 1
ATOM 2173 N N . ASN A 1 313 ? 17.262 32.205 4.055 1.00 11.01 337 ASN A N 1
ATOM 2174 C CA . ASN A 1 313 ? 18.448 33.084 3.945 1.00 10.98 337 ASN A CA 1
ATOM 2175 C C . ASN A 1 313 ? 19.664 32.268 3.508 1.00 9.19 337 ASN A C 1
ATOM 2176 O O . ASN A 1 313 ? 20.496 32.720 2.697 1.00 9.85 337 ASN A O 1
ATOM 2181 N N . LEU A 1 314 ? 19.805 31.083 4.063 1.00 9.72 338 LEU A N 1
ATOM 2182 C CA . LEU A 1 314 ? 20.941 30.225 3.714 1.00 10.90 338 LEU A CA 1
ATOM 2183 C C . LEU A 1 314 ? 20.815 29.683 2.274 1.00 9.29 338 LEU A C 1
ATOM 2184 O O . LEU A 1 314 ? 21.800 29.668 1.532 1.00 10.57 338 LEU A O 1
ATOM 2189 N N . ALA A 1 315 ? 19.578 29.255 1.909 1.00 9.99 339 ALA A N 1
ATOM 2190 C CA . ALA A 1 315 ? 19.393 28.931 0.504 1.00 10.88 339 ALA A CA 1
ATOM 2191 C C . ALA A 1 315 ? 19.782 30.062 -0.477 1.00 9.96 339 ALA A C 1
ATOM 2192 O O . ALA A 1 315 ? 20.485 29.823 -1.455 1.00 11.98 339 ALA A O 1
ATOM 2194 N N . GLU A 1 316 ? 19.311 31.272 -0.188 1.00 10.19 340 GLU A N 1
ATOM 2195 C CA . GLU A 1 316 ? 19.618 32.421 -1.030 1.00 12.32 340 GLU A CA 1
ATOM 2196 C C . GLU A 1 316 ? 21.138 32.629 -1.139 1.00 10.94 340 GLU A C 1
ATOM 2197 O O . GLU A 1 316 ? 21.653 32.898 -2.226 1.00 13.02 340 GLU A O 1
ATOM 2203 N N . ALA A 1 317 ? 21.852 32.532 -0.021 1.00 11.15 341 ALA A N 1
ATOM 2204 C CA . ALA A 1 317 ? 23.244 32.773 -0.032 1.00 11.49 341 ALA A CA 1
ATOM 2205 C C . ALA A 1 317 ? 23.947 31.712 -0.902 1.00 10.81 341 ALA A C 1
ATOM 2206 O O . ALA A 1 317 ? 24.774 32.029 -1.749 1.00 12.58 341 ALA A O 1
ATOM 2208 N N . ILE A 1 318 ? 23.508 30.449 -0.748 1.00 10.13 342 ILE A N 1
ATOM 2209 C CA . ILE A 1 318 ? 24.145 29.380 -1.538 1.00 11.20 342 ILE A CA 1
ATOM 2210 C C . ILE A 1 318 ? 23.814 29.497 -3.015 1.00 12.03 342 ILE A C 1
ATOM 2211 O O . ILE A 1 318 ? 24.680 29.321 -3.872 1.00 14.07 342 ILE A O 1
ATOM 2216 N N . GLU A 1 319 ? 22.571 29.815 -3.311 1.00 12.47 343 GLU A N 1
ATOM 2217 C CA . GLU A 1 319 ? 22.129 29.988 -4.722 1.00 13.43 343 GLU A CA 1
ATOM 2218 C C . GLU A 1 319 ? 22.973 31.009 -5.462 1.00 16.48 343 GLU A C 1
ATOM 2219 O O . GLU A 1 319 ? 23.304 30.795 -6.629 1.00 18.45 343 GLU A O 1
ATOM 2225 N N . ASN A 1 320 ? 23.339 32.071 -4.749 1.00 14.83 344 ASN A N 1
ATOM 2226 C CA . ASN A 1 320 ? 24.026 33.200 -5.405 1.00 16.70 344 ASN A CA 1
ATOM 2227 C C . ASN A 1 320 ? 25.516 33.231 -5.166 1.00 15.80 344 ASN A C 1
ATOM 2228 O O . ASN A 1 320 ? 26.199 34.026 -5.843 1.00 19.59 344 ASN A O 1
ATOM 2233 N N . ALA A 1 321 ? 26.037 32.326 -4.339 1.00 16.37 345 ALA A N 1
ATOM 2234 C CA . ALA A 1 321 ? 27.446 32.411 -3.964 1.00 15.16 345 ALA A CA 1
ATOM 2235 C C . ALA A 1 321 ? 28.377 32.034 -5.125 1.00 17.92 345 ALA A C 1
ATOM 2236 O O . ALA A 1 321 ? 28.119 31.104 -5.898 1.00 18.88 345 ALA A O 1
ATOM 2238 N N . LYS A 1 322 ? 29.523 32.707 -5.170 1.00 17.05 346 LYS A N 1
ATOM 2239 C CA . LYS A 1 322 ? 30.657 32.319 -5.967 1.00 18.31 346 LYS A CA 1
ATOM 2240 C C . LYS A 1 322 ? 31.622 31.539 -5.109 1.00 18.42 346 LYS A C 1
ATOM 2241 O O . LYS A 1 322 ? 31.731 31.842 -3.935 1.00 16.72 346 LYS A O 1
ATOM 2247 N N . LYS A 1 323 ? 32.323 30.530 -5.673 1.00 19.94 347 LYS A N 1
ATOM 2248 C CA . LYS A 1 323 ? 33.315 29.829 -4.911 1.00 20.86 347 LYS A CA 1
ATOM 2249 C C . LYS A 1 323 ? 34.514 30.780 -4.867 1.00 21.47 347 LYS A C 1
ATOM 2250 O O . LYS A 1 323 ? 35.093 31.166 -5.915 1.00 22.04 347 LYS A O 1
ATOM 2256 N N . VAL A 1 324 ? 34.900 31.177 -3.665 1.00 18.81 348 VAL A N 1
ATOM 2257 C CA . VAL A 1 324 ? 35.977 32.195 -3.501 1.00 19.53 348 VAL A CA 1
ATOM 2258 C C . VAL A 1 324 ? 37.070 31.844 -2.492 1.00 21.10 348 VAL A C 1
ATOM 2259 O O . VAL A 1 324 ? 38.142 32.470 -2.500 1.00 19.55 348 VAL A O 1
ATOM 2263 N N . GLY A 1 325 ? 36.786 30.915 -1.564 1.00 20.85 349 GLY A N 1
ATOM 2264 C CA . GLY A 1 325 ? 37.665 30.647 -0.437 1.00 22.69 349 GLY A CA 1
ATOM 2265 C C . GLY A 1 325 ? 38.972 29.998 -0.826 1.00 25.08 349 GLY A C 1
ATOM 2266 O O . GLY A 1 325 ? 39.056 29.264 -1.799 1.00 25.34 349 GLY A O 1
#

Secondary structure (DSSP, 8-state):
-EEEE-TTS-EEEESS--SSEEEEHHHHHHHHHTT---SEEESS-B-TTSPBPGGGTT--TTTSEEEESSTT---HHHHHHT--SEEEEEE-STT---TTS-GGGHHHHHHHS-EEEEE-SSS-THHHHHHHHHHHHHTT--TTSHHHHHHHHHHHHHHHHHHHHHHH-TT-EEEEEEE-SSEEEEEPSTT-HHHHHHHHTT-EE----TTTTGGGTTSEEEEEGGGTTSS--SEEEEE-STTSB-GGG---HHHHT-HHHHTT-EEEE-SS--SSHHHHHHHHHHHHHHHHHPPP--

Foldseek 3Di:
DFWDQAPLRRIDDDPDQWPAEEEAQLQQLQLVLLVRHHQEYEAQAADPVRHGFPSNHPDPSVRHHYQYNHAQGGPLVVVVVSQHAEYEAEAQDPVRPGTRPHPVCVVSNCVRYYYHYQYQWFEALVRSLVSSLVVSVSNPGDCPPPSNVVLVVLLVVLLVLLLVLCVVQVVAEEWEWFADVFWIKTFALGTFRHSVSSVVSRHHYDHDDQVQVVVVPRGTHTDGLQCPPVDQHFAYAYERGDRTDDPVRDPRPNSCPHQNNVVVRYHHDHSPQSSHSNRCSVNSNVNSVSSNPIDRGD

Nearest PDB structures (foldseek):
  2x4l-assembly1_A  TM=1.003E+00  e=5.037E-66  Streptomyces coelicolor A3(2)
  5dh1-assembly1_D  TM=6.990E-01  e=2.576E-16  Thermobifida fusca YX
  5fly-assembly2_B  TM=6.661E-01  e=5.618E-13  Staphylococcus pseudintermedius
  8xfi-assembly1_A  TM=6.789E-01  e=4.753E-12  Streptococcus pyogenes SSI-1
  8xfa-assembly1_A  TM=7.036E-01  e=1.712E-11  Streptococcus pyogenes SSI-1